Protein AF-A0A8B6HHV8-F1 (afdb_monomer_lite)

Structure (mmCIF, N/CA/C/O backbone):
data_AF-A0A8B6HHV8-F1
#
_entry.id   AF-A0A8B6HHV8-F1
#
loop_
_atom_site.group_PDB
_atom_site.id
_atom_site.type_symbol
_atom_site.label_atom_id
_atom_site.label_alt_id
_atom_site.label_comp_id
_atom_site.label_asym_id
_atom_site.label_entity_id
_atom_site.label_seq_id
_atom_site.pdbx_PDB_ins_code
_atom_site.Cartn_x
_atom_site.Cartn_y
_atom_site.Cartn_z
_atom_site.occupancy
_atom_site.B_iso_or_equiv
_atom_site.auth_seq_id
_atom_site.auth_comp_id
_atom_site.auth_asym_id
_atom_site.auth_atom_id
_atom_site.pdbx_PDB_model_num
ATOM 1 N N . MET A 1 1 ? -15.903 -14.187 7.030 1.00 33.22 1 MET A N 1
ATOM 2 C CA . MET A 1 1 ? -16.871 -13.088 7.249 1.00 33.22 1 MET A CA 1
ATOM 3 C C . MET A 1 1 ? -16.262 -11.732 6.916 1.00 33.22 1 MET A C 1
ATOM 5 O O . MET A 1 1 ? -16.652 -11.190 5.895 1.00 33.22 1 MET A O 1
ATOM 9 N N . LEU A 1 2 ? -15.226 -11.242 7.616 1.00 36.31 2 LEU A N 1
ATOM 10 C CA . LEU A 1 2 ? -14.401 -10.119 7.112 1.00 36.31 2 LEU A CA 1
ATOM 11 C C . LEU A 1 2 ? -13.816 -10.422 5.724 1.00 36.31 2 LEU A C 1
ATOM 13 O O . LEU A 1 2 ? -13.757 -9.547 4.876 1.00 36.31 2 LEU A O 1
ATOM 17 N N . THR A 1 3 ? -13.488 -11.687 5.454 1.00 37.31 3 THR A N 1
ATOM 18 C CA . THR A 1 3 ? -13.079 -12.184 4.135 1.00 37.31 3 THR A CA 1
ATOM 19 C C . THR A 1 3 ? -14.098 -11.960 3.019 1.00 37.31 3 THR A C 1
ATOM 21 O O . THR A 1 3 ? -13.658 -11.765 1.902 1.00 37.31 3 THR A O 1
ATOM 24 N N . GLU A 1 4 ? -15.413 -11.941 3.267 1.00 35.66 4 GLU A N 1
ATOM 25 C CA . GLU A 1 4 ? -16.418 -11.688 2.214 1.00 35.66 4 GLU A CA 1
ATOM 26 C C . GLU A 1 4 ? -16.548 -10.190 1.897 1.00 35.66 4 GLU A C 1
ATOM 28 O O . GLU A 1 4 ? -16.596 -9.811 0.729 1.00 35.66 4 GLU A O 1
ATOM 33 N N . LEU A 1 5 ? -16.464 -9.330 2.921 1.00 42.75 5 LEU A N 1
ATOM 34 C CA . LEU A 1 5 ? -16.299 -7.877 2.765 1.00 42.75 5 LEU A CA 1
ATOM 35 C C . LEU A 1 5 ? -14.967 -7.530 2.067 1.00 42.75 5 LEU A C 1
ATOM 37 O O . LEU A 1 5 ? -14.929 -6.691 1.172 1.00 42.75 5 LEU A O 1
ATOM 41 N N . TYR A 1 6 ? -13.884 -8.242 2.397 1.00 37.97 6 TYR A N 1
ATOM 42 C CA . TYR A 1 6 ? -12.589 -8.159 1.710 1.00 37.97 6 TYR A CA 1
ATOM 43 C C . TYR A 1 6 ? -12.619 -8.752 0.286 1.00 37.97 6 TYR A C 1
ATOM 45 O O . TYR A 1 6 ? -11.907 -8.266 -0.594 1.00 37.97 6 TYR A O 1
ATOM 53 N N . LEU A 1 7 ? -13.432 -9.780 0.020 1.00 37.25 7 LEU A N 1
ATOM 54 C CA . LEU A 1 7 ? -13.585 -10.395 -1.305 1.00 37.25 7 LEU A CA 1
ATOM 55 C C . LEU A 1 7 ? -14.342 -9.473 -2.267 1.00 37.25 7 LEU A C 1
ATOM 57 O O . LEU A 1 7 ? -13.920 -9.333 -3.413 1.00 37.25 7 LEU A O 1
ATOM 61 N N . GLY A 1 8 ? -15.353 -8.744 -1.781 1.00 39.00 8 GLY A N 1
ATOM 62 C CA . GLY A 1 8 ? -16.025 -7.690 -2.552 1.00 39.00 8 GLY A CA 1
ATOM 63 C C . GLY A 1 8 ? -15.090 -6.549 -2.982 1.00 39.00 8 GLY A C 1
ATOM 64 O O . GLY A 1 8 ? -15.314 -5.917 -4.010 1.00 39.00 8 GLY A O 1
ATOM 65 N N . ILE A 1 9 ? -13.997 -6.326 -2.244 1.00 42.44 9 ILE A N 1
ATOM 66 C CA . ILE A 1 9 ? -12.973 -5.316 -2.562 1.00 42.44 9 ILE A CA 1
ATOM 67 C C . ILE A 1 9 ? -11.851 -5.880 -3.466 1.00 42.44 9 ILE A C 1
ATOM 69 O O . ILE A 1 9 ? -11.129 -5.116 -4.106 1.00 42.44 9 ILE A O 1
ATOM 73 N N . THR A 1 10 ? -11.689 -7.206 -3.571 1.00 37.75 10 THR A N 1
ATOM 74 C CA . THR A 1 10 ? -10.588 -7.834 -4.336 1.00 37.75 10 THR A CA 1
ATOM 75 C C . THR A 1 10 ? -10.983 -8.349 -5.723 1.00 37.75 10 THR A C 1
ATOM 77 O O . THR A 1 10 ? -10.107 -8.455 -6.585 1.00 37.75 10 THR A O 1
ATOM 80 N N . SER A 1 11 ? -12.261 -8.622 -6.016 1.00 33.78 11 SER A N 1
ATOM 81 C CA . SER A 1 11 ? -12.654 -9.111 -7.347 1.00 33.78 11 SER A CA 1
ATOM 82 C C . SER A 1 11 ? -12.896 -7.971 -8.346 1.00 33.78 11 SER A C 1
ATOM 84 O O . SER A 1 11 ? -14.023 -7.634 -8.695 1.00 33.78 11 SER A O 1
ATOM 86 N N . GLY A 1 12 ? -11.816 -7.400 -8.874 1.00 37.00 12 GLY A N 1
ATOM 87 C CA . GLY A 1 12 ? -11.846 -6.498 -10.031 1.00 37.00 12 GLY A CA 1
ATOM 88 C C . GLY A 1 12 ? -12.171 -7.194 -11.362 1.00 37.00 12 GLY A C 1
ATOM 89 O O . GLY A 1 12 ? -11.447 -6.992 -12.336 1.00 37.00 12 GLY A O 1
ATOM 90 N N . LYS A 1 13 ? -13.218 -8.028 -11.443 1.00 29.27 13 LYS A N 1
ATOM 91 C CA . LYS A 1 13 ? -13.672 -8.592 -12.725 1.00 29.27 13 LYS A CA 1
ATOM 92 C C . LYS A 1 13 ? -15.187 -8.546 -12.902 1.00 29.27 13 LYS A C 1
ATOM 94 O O . LYS A 1 13 ? -15.909 -9.272 -12.236 1.00 29.27 13 LYS A O 1
ATOM 99 N N . LYS A 1 14 ? -15.541 -7.775 -13.941 1.00 29.83 14 LYS A N 1
ATOM 100 C CA . LYS A 1 14 ? -16.798 -7.683 -14.696 1.00 29.83 14 LYS A CA 1
ATOM 101 C C . LYS A 1 14 ? -18.011 -7.260 -13.884 1.00 29.83 14 LYS A C 1
ATOM 103 O O . LYS A 1 14 ? -18.505 -8.057 -13.109 1.00 29.83 14 LYS A O 1
ATOM 108 N N . GLU A 1 15 ? -18.471 -6.031 -14.142 1.00 32.53 15 GLU A N 1
ATOM 109 C CA . GLU A 1 15 ? -19.879 -5.660 -14.399 1.00 32.53 15 GLU A CA 1
ATOM 110 C C . GLU A 1 15 ? -20.960 -6.574 -13.795 1.00 32.53 15 GLU A C 1
ATOM 112 O O . GLU A 1 15 ? -21.914 -6.977 -14.451 1.00 32.53 15 GLU A O 1
ATOM 117 N N . ALA A 1 16 ? -20.814 -6.894 -12.520 1.00 26.03 16 ALA A N 1
ATOM 118 C CA . ALA A 1 16 ? -21.821 -7.521 -11.706 1.00 26.03 16 ALA A CA 1
ATOM 119 C C . ALA A 1 16 ? -22.004 -6.554 -10.556 1.00 26.03 16 ALA A C 1
ATOM 121 O O . ALA A 1 16 ? -21.132 -6.378 -9.708 1.00 26.03 16 ALA A O 1
ATOM 122 N N . THR A 1 17 ? -23.118 -5.850 -10.644 1.00 30.77 17 THR A N 1
ATOM 123 C CA . THR A 1 17 ? -23.810 -5.087 -9.621 1.00 30.77 17 THR A CA 1
ATOM 124 C C . THR A 1 17 ? -23.574 -5.689 -8.235 1.00 30.77 17 THR A C 1
ATOM 126 O O . THR A 1 17 ? -24.325 -6.530 -7.755 1.00 30.77 17 THR A O 1
ATOM 129 N N . ILE A 1 18 ? -22.505 -5.258 -7.576 1.00 36.00 18 ILE A N 1
ATOM 130 C CA . ILE A 1 18 ? -22.367 -5.369 -6.131 1.00 36.00 18 ILE A CA 1
ATOM 131 C C . ILE A 1 18 ? -22.393 -3.932 -5.633 1.00 36.00 18 ILE A C 1
ATOM 133 O O . ILE A 1 18 ? -21.418 -3.377 -5.136 1.00 36.00 18 ILE A O 1
ATOM 137 N N . THR A 1 19 ? -23.569 -3.322 -5.782 1.00 34.31 19 THR A N 1
ATOM 138 C CA . THR A 1 19 ? -24.128 -2.527 -4.696 1.00 34.31 19 THR A CA 1
ATOM 139 C C . THR A 1 19 ? -24.071 -3.430 -3.469 1.00 34.31 19 THR A C 1
ATOM 141 O O . THR A 1 19 ? -24.926 -4.291 -3.271 1.00 34.31 19 THR A O 1
ATOM 144 N N . CYS A 1 20 ? -22.975 -3.354 -2.717 1.00 46.50 20 CYS A N 1
ATOM 145 C CA . CYS A 1 20 ? -22.912 -3.950 -1.397 1.00 46.50 20 CYS A CA 1
ATOM 146 C C . CYS A 1 20 ? -24.050 -3.271 -0.633 1.00 46.50 20 CYS A C 1
ATOM 148 O O . CYS A 1 20 ? -23.931 -2.086 -0.331 1.00 46.50 20 CYS A O 1
ATOM 150 N N . ASP A 1 21 ? -25.196 -3.949 -0.477 1.00 57.44 21 ASP A N 1
ATOM 151 C CA . ASP A 1 21 ? -26.350 -3.374 0.216 1.00 57.44 21 ASP A CA 1
ATOM 152 C C . ASP A 1 21 ? -25.841 -2.855 1.548 1.00 57.44 21 ASP A C 1
ATOM 154 O O . ASP A 1 21 ? -25.357 -3.627 2.378 1.00 57.44 21 ASP A O 1
ATOM 158 N N . LEU A 1 22 ? -25.895 -1.542 1.730 1.00 61.09 22 LEU A N 1
ATOM 159 C CA . LEU A 1 22 ? -25.261 -0.906 2.868 1.00 61.09 22 LEU A CA 1
ATOM 160 C C . LEU A 1 22 ? -25.807 -1.434 4.188 1.00 61.09 22 LEU A C 1
ATOM 162 O O . LEU A 1 22 ? -25.050 -1.651 5.129 1.00 61.09 22 LEU A O 1
ATOM 166 N N . GLY A 1 23 ? -27.104 -1.748 4.192 1.00 63.38 23 GLY A N 1
ATOM 167 C CA . GLY A 1 23 ? -27.764 -2.440 5.287 1.00 63.38 23 GLY A CA 1
ATOM 168 C C . GLY A 1 23 ? -27.127 -3.796 5.590 1.00 63.38 23 GLY A C 1
ATOM 169 O O . GLY A 1 23 ? -26.909 -4.110 6.749 1.00 63.38 23 GLY A O 1
ATOM 170 N N . LYS A 1 24 ? -26.704 -4.583 4.590 1.00 68.44 24 LYS A N 1
ATOM 171 C CA . LYS A 1 24 ? -25.996 -5.854 4.836 1.00 68.44 24 LYS A CA 1
ATOM 172 C C . LYS A 1 24 ? -24.631 -5.625 5.476 1.00 68.44 24 LYS A C 1
ATOM 174 O O . LYS A 1 24 ? -24.302 -6.335 6.420 1.00 68.44 24 LYS A O 1
ATOM 179 N N . ALA A 1 25 ? -23.852 -4.657 4.991 1.00 67.81 25 ALA A N 1
ATOM 180 C CA . ALA A 1 25 ? -22.547 -4.341 5.575 1.00 67.81 25 ALA A CA 1
ATOM 181 C C . ALA A 1 25 ? -22.691 -3.828 7.018 1.00 67.81 25 ALA A C 1
ATOM 183 O O . ALA A 1 25 ? -22.005 -4.321 7.911 1.00 67.81 25 ALA A O 1
ATOM 184 N N . GLN A 1 26 ? -23.636 -2.916 7.259 1.00 72.94 26 GLN A N 1
ATOM 185 C CA . GLN A 1 26 ? -23.968 -2.411 8.591 1.00 72.94 26 GLN A CA 1
ATOM 186 C C . GLN A 1 26 ? -24.445 -3.540 9.515 1.00 72.94 26 GLN A C 1
ATOM 188 O O . GLN A 1 26 ? -23.921 -3.674 10.615 1.00 72.94 26 GLN A O 1
ATOM 193 N N . ASN A 1 27 ? -25.340 -4.421 9.062 1.00 70.69 27 ASN A N 1
ATOM 194 C CA . ASN A 1 27 ? -25.831 -5.549 9.861 1.00 70.69 27 ASN A CA 1
ATOM 195 C C . ASN A 1 27 ? -24.714 -6.544 10.200 1.00 70.69 27 ASN A C 1
ATOM 197 O O . ASN A 1 27 ? -24.648 -7.025 11.326 1.00 70.69 27 ASN A O 1
ATOM 201 N N . VAL A 1 28 ? -23.796 -6.827 9.267 1.00 72.25 28 VAL A N 1
ATOM 202 C CA . VAL A 1 28 ? -22.624 -7.676 9.543 1.00 72.25 28 VAL A CA 1
ATOM 203 C C . VAL A 1 28 ? -21.717 -7.035 10.595 1.00 72.25 28 VAL A C 1
ATOM 205 O O . VAL A 1 28 ? -21.274 -7.731 11.507 1.00 72.25 28 VAL A O 1
ATOM 208 N N . LEU A 1 29 ? -21.461 -5.726 10.499 1.00 75.25 29 LEU A N 1
ATOM 209 C CA . LEU A 1 29 ? -20.654 -4.995 11.482 1.00 75.25 29 LEU A CA 1
ATOM 210 C C . LEU A 1 29 ? -21.316 -5.007 12.862 1.00 75.25 29 LEU A C 1
ATOM 212 O O . LEU A 1 29 ? -20.657 -5.292 13.856 1.00 75.25 29 LEU A O 1
ATOM 216 N N . VAL A 1 30 ? -22.625 -4.774 12.924 1.00 75.50 30 VAL A N 1
ATOM 217 C CA . VAL A 1 30 ? -23.398 -4.813 14.170 1.00 75.50 30 VAL A CA 1
ATOM 218 C C . VAL A 1 30 ? -23.378 -6.202 14.796 1.00 75.50 30 VAL A C 1
ATOM 220 O O . VAL A 1 30 ? -23.071 -6.329 15.979 1.00 75.50 30 VAL A O 1
ATOM 223 N N . CYS A 1 31 ? -23.649 -7.251 14.015 1.00 71.88 31 CYS A N 1
ATOM 224 C CA . CYS A 1 31 ? -23.586 -8.629 14.495 1.00 71.88 31 CYS A CA 1
ATOM 225 C C . CYS A 1 31 ? -22.189 -8.981 15.017 1.00 71.88 31 CYS A C 1
ATOM 227 O O . CYS A 1 31 ? -22.082 -9.647 16.042 1.00 71.88 31 CYS A O 1
ATOM 229 N N . PHE A 1 32 ? -21.132 -8.500 14.358 1.00 74.75 32 PHE A N 1
ATOM 230 C CA . PHE A 1 32 ? -19.761 -8.700 14.817 1.00 74.75 32 PHE A CA 1
ATOM 231 C C . PHE A 1 32 ? -19.486 -7.983 16.146 1.00 74.75 32 PHE A C 1
ATOM 233 O O . PHE A 1 32 ? -18.915 -8.577 17.050 1.00 74.75 32 PHE A O 1
ATOM 240 N N . ILE A 1 33 ? -19.916 -6.727 16.296 1.00 75.94 33 ILE A N 1
ATOM 241 C CA . ILE A 1 33 ? -19.674 -5.942 17.517 1.00 75.94 33 ILE A CA 1
ATOM 242 C C . ILE A 1 33 ? -20.488 -6.477 18.704 1.00 75.94 33 ILE A C 1
ATOM 244 O O . ILE A 1 33 ? -20.016 -6.426 19.841 1.00 75.94 33 ILE A O 1
ATOM 248 N N . ASP A 1 34 ? -21.693 -6.989 18.459 1.00 76.00 34 ASP A N 1
ATOM 249 C CA . ASP A 1 34 ? -22.568 -7.574 19.481 1.00 76.00 34 ASP A CA 1
ATOM 250 C C . ASP A 1 34 ? -22.296 -9.073 19.744 1.00 76.00 34 ASP A C 1
ATOM 252 O O . ASP A 1 34 ? -23.024 -9.676 20.533 1.00 76.00 34 ASP A O 1
ATOM 256 N N . ASP A 1 35 ? -21.295 -9.685 19.095 1.00 71.62 35 ASP A N 1
ATOM 257 C CA . ASP A 1 35 ? -21.000 -11.131 19.150 1.00 71.62 35 ASP A CA 1
ATOM 258 C C . ASP A 1 35 ? -22.211 -12.025 18.794 1.00 71.62 35 ASP A C 1
ATOM 260 O O . ASP A 1 35 ? -22.384 -13.144 19.289 1.00 71.62 35 ASP A O 1
ATOM 264 N N . LYS A 1 36 ? -23.085 -11.533 17.910 1.00 73.00 36 LYS A N 1
ATOM 265 C CA . LYS A 1 36 ? -24.295 -12.227 17.452 1.00 73.00 36 LYS A CA 1
ATOM 266 C C . LYS A 1 36 ? -24.039 -12.970 16.146 1.00 73.00 36 LYS A C 1
ATOM 268 O O . LYS A 1 36 ? -23.275 -12.534 15.286 1.00 73.00 36 LYS A O 1
ATOM 273 N N . LYS A 1 37 ? -24.739 -14.093 15.953 1.00 68.62 37 LYS A N 1
ATOM 274 C CA . LYS A 1 37 ? -24.784 -14.754 14.641 1.00 68.62 37 LYS A CA 1
ATOM 275 C C . LYS A 1 37 ? -25.450 -13.819 13.635 1.00 68.62 37 LYS A C 1
ATOM 277 O O . LYS A 1 37 ? -26.423 -13.147 13.964 1.00 68.62 37 LYS A O 1
ATOM 282 N N . TYR A 1 38 ? -24.911 -13.781 12.420 1.00 65.06 38 TYR A N 1
ATOM 283 C CA . TYR A 1 38 ? -25.505 -13.002 11.344 1.00 65.06 38 TYR A CA 1
ATOM 284 C C . TYR A 1 38 ? -26.889 -13.557 11.006 1.00 65.06 38 TYR A C 1
ATOM 286 O O . TYR A 1 38 ? -27.014 -14.696 10.552 1.00 65.06 38 TYR A O 1
ATOM 294 N N . GLU A 1 39 ? -27.910 -12.732 11.200 1.00 63.28 39 GLU A N 1
ATOM 295 C CA . GLU A 1 39 ? -29.263 -12.979 10.724 1.00 63.28 39 GLU A CA 1
ATOM 296 C C . GLU A 1 39 ? -29.587 -11.945 9.648 1.00 63.28 39 GLU A C 1
ATOM 298 O O . GLU A 1 39 ? -29.266 -10.761 9.762 1.00 63.28 39 GLU A O 1
ATOM 303 N N . LYS A 1 40 ? -30.185 -12.405 8.549 1.00 58.09 40 LYS A N 1
ATOM 304 C CA . LYS A 1 40 ? -30.514 -11.572 7.390 1.00 58.09 40 LYS A CA 1
ATOM 305 C C . LYS A 1 40 ? -31.818 -10.812 7.661 1.00 58.09 40 LYS A C 1
ATOM 307 O O . LYS A 1 40 ? -32.820 -11.048 6.997 1.00 58.09 40 LYS A O 1
ATOM 312 N N . SER A 1 41 ? -31.808 -9.957 8.676 1.00 57.97 41 SER A N 1
ATOM 313 C CA . SER A 1 41 ? -32.903 -9.055 9.041 1.00 57.97 41 SER A CA 1
ATOM 314 C C . SER A 1 41 ? -32.449 -7.612 8.873 1.00 57.97 41 SER A C 1
ATOM 316 O O . SER A 1 41 ? -31.307 -7.306 9.214 1.00 57.97 41 SER A O 1
ATOM 318 N N . ASP A 1 42 ? -33.325 -6.725 8.402 1.00 56.78 42 ASP A N 1
ATOM 319 C CA . ASP A 1 42 ? -33.095 -5.284 8.518 1.00 56.78 42 ASP A CA 1
ATOM 320 C C . ASP A 1 42 ? -33.103 -4.924 10.006 1.00 56.78 42 ASP A C 1
ATOM 322 O O . ASP A 1 42 ? -34.124 -5.036 10.684 1.00 56.78 42 ASP A O 1
ATOM 326 N N . VAL A 1 43 ? -31.929 -4.600 10.548 1.00 61.22 43 VAL A N 1
ATOM 327 C CA . VAL A 1 43 ? -31.797 -4.182 11.942 1.00 61.22 43 VAL A CA 1
ATOM 328 C C . VAL A 1 43 ? -32.217 -2.718 12.011 1.00 61.22 43 VAL A C 1
ATOM 330 O O . VAL A 1 43 ? -31.621 -1.877 11.340 1.00 61.22 43 VAL A O 1
ATOM 333 N N . ASP A 1 44 ? -33.209 -2.398 12.843 1.00 64.44 44 ASP A N 1
ATOM 334 C CA . ASP A 1 44 ? -33.527 -1.008 13.180 1.00 64.44 44 ASP A CA 1
ATOM 335 C C . ASP A 1 44 ? -32.350 -0.401 13.956 1.00 64.44 44 ASP A C 1
ATOM 337 O O . ASP A 1 44 ? -32.161 -0.606 15.161 1.00 64.44 44 ASP A O 1
ATOM 341 N N . ILE A 1 45 ? -31.501 0.328 13.235 1.00 73.88 45 ILE A N 1
ATOM 342 C CA . ILE A 1 45 ? -30.303 0.949 13.786 1.00 73.88 45 ILE A CA 1
ATOM 343 C C . ILE A 1 45 ? -30.695 2.259 14.481 1.00 73.88 45 ILE A C 1
ATOM 345 O O . ILE A 1 45 ? -30.891 3.300 13.857 1.00 73.88 45 ILE A O 1
ATOM 349 N N . SER A 1 46 ? -30.768 2.221 15.812 1.00 80.12 46 SER A N 1
ATOM 350 C CA . SER A 1 46 ? -30.892 3.428 16.637 1.00 80.12 46 SER A CA 1
ATOM 351 C C . SER A 1 46 ? -29.561 4.183 16.723 1.00 80.12 46 SER A C 1
ATOM 353 O O . SER A 1 46 ? -28.508 3.577 16.934 1.00 80.12 46 SER A O 1
ATOM 355 N N . ALA A 1 47 ? -29.609 5.519 16.684 1.00 78.69 47 ALA A N 1
ATOM 356 C CA . ALA A 1 47 ? -28.441 6.384 1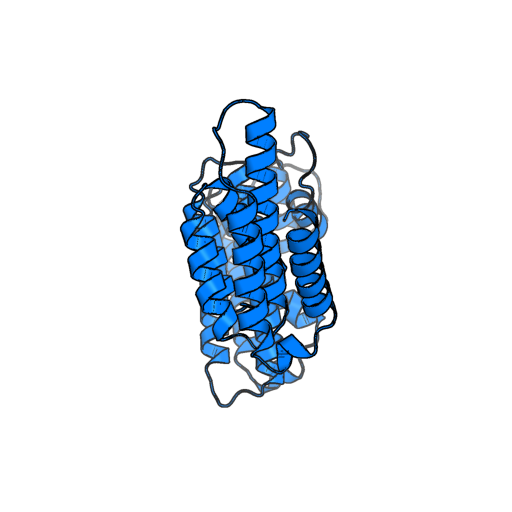6.889 1.00 78.69 47 ALA A CA 1
ATOM 357 C C . ALA A 1 47 ? -27.711 6.108 18.221 1.00 78.69 47 ALA A C 1
ATOM 359 O O . ALA A 1 47 ? -26.489 6.215 18.303 1.00 78.69 47 ALA A O 1
ATOM 360 N N . ILE A 1 48 ? -28.444 5.692 19.259 1.00 79.88 48 ILE A N 1
ATOM 361 C CA . ILE A 1 48 ? -27.869 5.343 20.568 1.00 79.88 48 ILE A CA 1
ATOM 362 C C . ILE A 1 48 ? -27.015 4.072 20.463 1.00 79.88 48 ILE A C 1
ATOM 364 O O . ILE A 1 48 ? -25.950 3.986 21.078 1.00 79.88 48 ILE A O 1
ATOM 368 N N . SER A 1 49 ? -27.461 3.094 19.674 1.00 80.94 49 SER A N 1
ATOM 369 C CA . SER A 1 49 ? -26.716 1.857 19.432 1.00 80.94 49 SER A CA 1
ATOM 370 C C . SER A 1 49 ? -25.446 2.131 18.630 1.00 80.94 49 SER A C 1
ATOM 372 O O . SER A 1 49 ? -24.384 1.650 19.013 1.00 80.94 49 SER A O 1
ATOM 374 N N . VAL A 1 50 ? -25.520 2.995 17.609 1.00 82.50 50 VAL A N 1
ATOM 375 C CA . VAL A 1 50 ? -24.351 3.435 16.824 1.00 82.50 50 VAL A CA 1
ATOM 376 C C . VAL A 1 50 ? -23.286 4.062 17.723 1.00 82.50 50 VAL A C 1
ATOM 378 O O . VAL A 1 50 ? -22.127 3.657 17.672 1.00 82.50 50 VAL A O 1
ATOM 381 N N . LEU A 1 51 ? -23.669 4.988 18.609 1.00 83.56 51 LEU A N 1
ATOM 382 C CA . LEU A 1 51 ? -22.728 5.611 19.548 1.00 83.56 51 LEU A CA 1
ATOM 383 C C . LEU A 1 51 ? -22.111 4.600 20.522 1.00 83.56 51 LEU A C 1
ATOM 385 O O . LEU A 1 51 ? -20.934 4.705 20.863 1.00 83.56 51 LEU A O 1
ATOM 389 N N . ARG A 1 52 ? -22.890 3.612 20.974 1.00 87.75 52 ARG A N 1
ATOM 390 C CA . ARG A 1 52 ? -22.392 2.547 21.852 1.00 87.75 52 ARG A CA 1
ATOM 391 C C . ARG A 1 52 ? -21.363 1.669 21.140 1.00 87.75 52 ARG A C 1
ATOM 393 O O . ARG A 1 52 ? -20.314 1.390 21.714 1.00 87.75 52 ARG A O 1
ATOM 400 N N . TRP A 1 53 ? -21.659 1.244 19.913 1.00 84.38 53 TRP A N 1
ATOM 401 C CA . TRP A 1 53 ? -20.762 0.419 19.104 1.00 84.38 53 TRP A CA 1
ATOM 402 C C . TRP A 1 53 ? -19.475 1.155 18.756 1.00 84.38 53 TRP A C 1
ATOM 404 O O . TRP A 1 53 ? -18.399 0.588 18.927 1.00 84.38 53 TRP A O 1
ATOM 414 N N . ARG A 1 54 ? -19.581 2.435 18.379 1.00 86.38 54 ARG A N 1
ATOM 415 C CA . ARG A 1 54 ? -18.427 3.307 18.153 1.00 86.38 54 ARG A CA 1
ATOM 416 C C . ARG A 1 54 ? -17.518 3.363 19.377 1.00 86.38 54 ARG A C 1
ATOM 418 O O . ARG A 1 54 ? -16.351 3.016 19.268 1.00 86.38 54 ARG A O 1
ATOM 425 N N . LYS A 1 55 ? -18.066 3.682 20.556 1.00 87.38 55 LYS A N 1
ATOM 426 C CA . LYS A 1 55 ? -17.289 3.728 21.808 1.00 87.38 55 LYS A CA 1
ATOM 427 C C . LYS A 1 55 ? -16.634 2.391 22.153 1.00 87.38 55 LYS A C 1
ATOM 429 O O . LYS A 1 55 ? -15.514 2.371 22.649 1.00 87.38 55 LYS A O 1
ATOM 434 N N . LYS A 1 56 ? -17.321 1.269 21.899 1.00 86.38 56 LYS A N 1
ATOM 435 C CA . LYS A 1 56 ? -16.747 -0.070 22.100 1.00 86.38 56 LYS A CA 1
ATOM 436 C C . LYS A 1 56 ? -15.540 -0.278 21.179 1.00 86.38 56 LYS A C 1
ATOM 438 O O . LYS A 1 56 ? -14.503 -0.723 21.656 1.00 86.38 56 LYS A O 1
ATOM 443 N N . LEU A 1 57 ? -15.647 0.077 19.898 1.00 85.25 57 LEU A N 1
ATOM 444 C CA . LEU A 1 57 ? -14.541 -0.032 18.943 1.00 85.25 57 LEU A CA 1
ATOM 445 C C . LEU A 1 57 ? -13.379 0.916 19.268 1.00 85.25 57 LEU A C 1
ATOM 447 O O . LEU A 1 57 ? -12.239 0.468 19.257 1.00 85.25 57 LEU A O 1
ATOM 451 N N . GLU A 1 58 ? -13.659 2.173 19.621 1.00 87.88 58 GLU A N 1
ATOM 452 C CA . GLU A 1 58 ? -12.645 3.139 20.073 1.00 87.88 58 GLU A CA 1
ATOM 453 C C . GLU A 1 58 ? -11.875 2.581 21.279 1.00 87.88 58 GLU A C 1
ATOM 455 O O . GLU A 1 58 ? -10.657 2.472 21.223 1.00 87.88 58 GLU A O 1
ATOM 460 N N . SER A 1 59 ? -12.571 2.057 22.296 1.00 87.38 59 SER A N 1
ATOM 461 C CA . SER A 1 59 ? -11.904 1.454 23.462 1.00 87.38 59 SER A CA 1
ATOM 462 C C . SER A 1 59 ? -11.039 0.227 23.127 1.00 87.38 59 SER A C 1
ATOM 464 O O . SER A 1 59 ? -10.027 -0.022 23.783 1.00 87.38 59 SER A O 1
ATOM 466 N N . LEU A 1 60 ? -11.409 -0.547 22.097 1.00 85.88 60 LEU A N 1
ATOM 467 C CA . LEU A 1 60 ? -10.607 -1.677 21.616 1.00 85.88 60 LEU A CA 1
ATOM 468 C C . LEU A 1 60 ? -9.367 -1.200 20.851 1.00 85.88 60 LEU A C 1
ATOM 470 O O . LEU A 1 60 ? -8.304 -1.810 20.981 1.00 85.88 60 LEU A O 1
ATOM 474 N N . CYS A 1 61 ? -9.489 -0.123 20.074 1.00 85.38 61 CYS A N 1
ATOM 475 C CA . CYS A 1 61 ? -8.366 0.538 19.414 1.00 85.38 61 CYS A CA 1
ATOM 476 C C . CYS A 1 61 ? -7.393 1.137 20.436 1.00 85.38 61 CYS A C 1
ATOM 478 O O . CYS A 1 61 ? -6.194 0.889 20.321 1.00 85.38 61 CYS A O 1
ATOM 480 N N . ASP A 1 62 ? -7.897 1.821 21.465 1.00 85.94 62 ASP A N 1
ATOM 481 C CA . ASP A 1 62 ? -7.087 2.387 22.548 1.00 85.94 62 ASP A CA 1
ATOM 482 C C . ASP A 1 62 ? -6.323 1.285 23.288 1.00 85.94 62 ASP A C 1
ATOM 484 O O . ASP A 1 62 ? -5.102 1.341 23.418 1.00 85.94 62 ASP A O 1
ATOM 488 N N . SER A 1 63 ? -7.013 0.204 23.668 1.00 85.12 63 SER A N 1
ATOM 489 C CA . SER A 1 63 ? -6.378 -0.960 24.296 1.00 85.12 63 SER A CA 1
ATOM 490 C C . SER A 1 63 ? -5.331 -1.618 23.385 1.00 85.12 63 SER A C 1
ATOM 492 O O . SER A 1 63 ? -4.267 -2.041 23.847 1.00 85.12 63 SER A O 1
ATOM 494 N N . SER A 1 64 ? -5.597 -1.672 22.076 1.00 82.56 64 SER A N 1
ATOM 495 C CA . SER A 1 64 ? -4.640 -2.173 21.085 1.00 82.56 64 SER A CA 1
ATOM 496 C C . SER A 1 64 ? -3.409 -1.266 20.991 1.00 82.56 64 SER A C 1
ATOM 498 O O . SER A 1 64 ? -2.291 -1.778 20.947 1.00 82.56 64 SER A O 1
ATOM 500 N N . MET A 1 65 ? -3.574 0.058 21.030 1.00 80.31 65 MET A N 1
ATOM 501 C CA . MET A 1 65 ? -2.459 1.015 21.049 1.00 80.31 65 MET A CA 1
ATOM 502 C C . MET A 1 65 ? -1.646 0.931 22.333 1.00 80.31 65 MET A C 1
ATOM 504 O O . MET A 1 65 ? -0.422 0.851 22.272 1.00 80.31 65 MET A O 1
ATOM 508 N N . GLU A 1 66 ? -2.297 0.830 23.489 1.00 80.44 66 GLU A N 1
ATOM 509 C CA . GLU A 1 66 ? -1.619 0.593 24.766 1.00 80.44 66 GLU A CA 1
ATOM 510 C C . GLU A 1 66 ? -0.818 -0.715 24.763 1.00 80.44 66 GLU A C 1
ATOM 512 O O . GLU A 1 66 ? 0.274 -0.796 25.327 1.00 80.44 66 GLU A O 1
ATOM 517 N N . SER A 1 67 ? -1.328 -1.760 24.107 1.00 74.62 67 SER A N 1
ATOM 518 C CA . SER A 1 67 ? -0.587 -3.017 23.972 1.00 74.62 67 SER A CA 1
ATOM 519 C C . SER A 1 67 ? 0.679 -2.869 23.118 1.00 74.62 67 SER A C 1
ATOM 521 O O . SER A 1 67 ? 1.664 -3.562 23.375 1.00 74.62 67 SER A O 1
ATOM 523 N N . MET A 1 68 ? 0.673 -1.940 22.154 1.00 70.06 68 MET A N 1
ATOM 524 C CA . MET A 1 68 ? 1.795 -1.664 21.256 1.00 70.06 68 MET A CA 1
ATOM 525 C C . MET A 1 68 ? 2.836 -0.713 21.848 1.00 70.06 68 MET A C 1
ATOM 527 O O . MET A 1 68 ? 4.009 -0.837 21.517 1.00 70.06 68 MET A O 1
ATOM 531 N N . THR A 1 69 ? 2.456 0.198 22.745 1.00 70.94 69 THR A N 1
ATOM 532 C CA . THR A 1 69 ? 3.414 1.113 23.395 1.00 70.94 69 THR A CA 1
ATOM 533 C C . THR A 1 69 ? 4.293 0.412 24.434 1.00 70.94 69 THR A C 1
ATOM 535 O O . THR A 1 69 ? 5.402 0.861 24.726 1.00 70.94 69 THR A O 1
ATOM 538 N N . ILE A 1 70 ? 3.843 -0.722 24.978 1.00 73.56 70 ILE A N 1
ATOM 539 C CA . ILE A 1 70 ? 4.595 -1.495 25.970 1.00 73.56 70 ILE A CA 1
ATOM 540 C C . ILE A 1 70 ? 5.546 -2.467 25.254 1.00 73.56 70 ILE A C 1
ATOM 542 O O . ILE A 1 70 ? 5.160 -3.578 24.895 1.00 73.56 70 ILE A O 1
ATOM 546 N N . ILE A 1 71 ? 6.817 -2.072 25.110 1.00 63.62 71 ILE A N 1
ATOM 547 C CA . ILE A 1 71 ? 7.888 -2.822 24.411 1.00 63.62 71 ILE A CA 1
ATOM 548 C C . ILE A 1 71 ? 7.928 -4.311 24.804 1.00 63.62 71 ILE A C 1
ATOM 550 O O . ILE A 1 71 ? 7.954 -5.179 23.932 1.00 63.62 71 ILE A O 1
ATOM 554 N N . ASN A 1 72 ? 7.844 -4.615 26.106 1.00 62.31 72 ASN A N 1
ATOM 555 C CA . ASN A 1 72 ? 7.877 -5.992 26.615 1.00 62.31 72 ASN A CA 1
ATOM 556 C C . ASN A 1 72 ? 6.701 -6.845 26.116 1.00 62.31 72 ASN A C 1
ATOM 558 O O . ASN A 1 72 ? 6.869 -8.035 25.887 1.00 62.31 72 ASN A O 1
ATOM 562 N N . LYS A 1 73 ? 5.515 -6.254 25.914 1.00 64.62 73 LYS A N 1
ATOM 563 C CA . LYS A 1 73 ? 4.364 -6.985 25.363 1.00 64.62 73 LYS A CA 1
ATOM 564 C C . LYS A 1 73 ? 4.554 -7.259 23.875 1.00 64.62 73 LYS A C 1
ATOM 566 O O . LYS A 1 73 ? 4.232 -8.344 23.412 1.00 64.62 73 LYS A O 1
ATOM 571 N N . VAL A 1 74 ? 5.114 -6.305 23.130 1.00 66.56 74 VAL A N 1
ATOM 572 C CA . VAL A 1 74 ? 5.288 -6.402 21.671 1.00 66.56 74 VAL A CA 1
ATOM 573 C C . VAL A 1 74 ? 6.260 -7.504 21.250 1.00 66.56 74 VAL A C 1
ATOM 575 O O . VAL A 1 74 ? 6.077 -8.153 20.209 1.00 66.56 74 VAL A O 1
ATOM 578 N N . GLN A 1 75 ? 7.294 -7.738 22.056 1.00 70.25 75 GLN A N 1
ATOM 579 C CA . GLN A 1 75 ? 8.248 -8.813 21.811 1.00 70.25 75 GLN A CA 1
ATOM 580 C C . GLN A 1 75 ? 7.548 -10.181 21.781 1.00 70.25 75 GLN A C 1
ATOM 582 O O . GLN A 1 75 ? 7.776 -10.959 20.847 1.00 70.25 75 GLN A O 1
ATOM 587 N N . ASP A 1 76 ? 6.598 -10.390 22.693 1.00 73.19 76 ASP A N 1
ATOM 588 C CA . ASP A 1 76 ? 5.841 -11.633 22.850 1.00 73.19 76 ASP A CA 1
ATOM 589 C C . ASP A 1 76 ? 4.618 -11.745 21.925 1.00 73.19 76 ASP A C 1
ATOM 591 O O . ASP A 1 76 ? 4.087 -12.843 21.755 1.00 73.19 76 ASP A O 1
ATOM 595 N N . LEU A 1 77 ? 4.194 -10.652 21.268 1.00 75.94 77 LEU A N 1
ATOM 596 C CA . LEU A 1 77 ? 3.039 -10.690 20.365 1.00 75.94 77 LEU A CA 1
ATOM 597 C C . LEU A 1 77 ? 3.252 -11.693 19.225 1.00 75.94 77 LEU A C 1
ATOM 599 O O . LEU A 1 77 ? 4.190 -11.593 18.415 1.00 75.94 77 LEU A O 1
ATOM 603 N N . SER A 1 78 ? 2.310 -12.625 19.141 1.00 78.44 78 SER A N 1
ATOM 604 C CA . SER A 1 78 ? 2.144 -13.580 18.057 1.00 78.44 78 SER A CA 1
ATOM 605 C C . SER A 1 78 ? 1.671 -12.888 16.773 1.00 78.44 78 SER A C 1
ATOM 607 O O . SER A 1 78 ? 1.077 -11.807 16.779 1.00 78.44 78 SER A O 1
ATOM 609 N N . LYS A 1 79 ? 1.867 -13.551 15.625 1.00 80.69 79 LYS A N 1
ATOM 610 C CA . LYS A 1 79 ? 1.355 -13.060 14.331 1.00 80.69 79 LYS A CA 1
ATOM 611 C C . LYS A 1 79 ? -0.167 -12.854 14.338 1.00 80.69 79 LYS A C 1
ATOM 613 O O . LYS A 1 79 ? -0.663 -11.971 13.645 1.00 80.69 79 LYS A O 1
ATOM 618 N N . SER A 1 80 ? -0.905 -13.663 15.100 1.00 78.19 80 SER A N 1
ATOM 619 C CA . SER A 1 80 ? -2.358 -13.539 15.260 1.00 78.19 80 SER A CA 1
ATOM 620 C C . SER A 1 80 ? -2.766 -12.273 16.005 1.00 78.19 80 SER A C 1
ATOM 622 O O . SER A 1 80 ? -3.746 -11.648 15.614 1.00 78.19 80 SER A O 1
ATOM 624 N N . GLU A 1 81 ? -2.017 -11.866 17.028 1.00 80.12 81 GLU A N 1
ATOM 625 C CA . GLU A 1 81 ? -2.339 -10.666 17.810 1.00 80.12 81 GLU A CA 1
ATOM 626 C C . GLU A 1 81 ? -2.007 -9.387 17.037 1.00 80.12 81 GLU A C 1
ATOM 628 O O . GLU A 1 81 ? -2.816 -8.467 17.002 1.00 80.12 81 GLU A O 1
ATOM 633 N N . LEU A 1 82 ? -0.883 -9.359 16.310 1.00 81.69 82 LEU A N 1
ATOM 634 C CA . LEU A 1 82 ? -0.571 -8.251 15.393 1.00 81.69 82 LEU A CA 1
ATOM 635 C C . LEU A 1 82 ? -1.649 -8.083 14.315 1.00 81.69 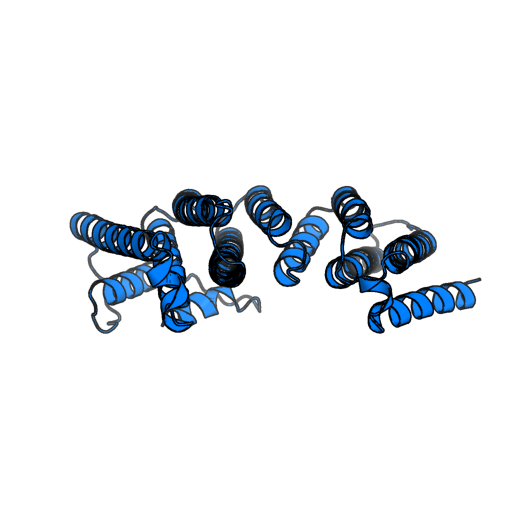82 LEU A C 1
ATOM 637 O O . LEU A 1 82 ? -2.023 -6.967 13.951 1.00 81.69 82 LEU A O 1
ATOM 641 N N . LYS A 1 83 ? -2.179 -9.205 13.818 1.00 84.38 83 LYS A N 1
ATOM 642 C CA . LYS A 1 83 ? -3.283 -9.189 12.864 1.00 84.38 83 LYS A CA 1
ATOM 643 C C . LYS A 1 83 ? -4.578 -8.688 13.502 1.00 84.38 83 LYS A C 1
ATOM 645 O O . LYS A 1 83 ? -5.263 -7.882 12.887 1.00 84.38 83 LYS A O 1
ATOM 650 N N . TYR A 1 84 ? -4.885 -9.122 14.723 1.00 83.81 84 TYR A N 1
ATOM 651 C CA . TYR A 1 84 ? -6.048 -8.650 15.476 1.00 83.81 84 TYR A CA 1
ATOM 652 C C . TYR A 1 84 ? -6.024 -7.129 15.666 1.00 83.81 84 TYR A C 1
ATOM 654 O O . TYR A 1 84 ? -7.028 -6.459 15.429 1.00 83.81 84 TYR A O 1
ATOM 662 N N . ILE A 1 85 ? -4.861 -6.578 16.012 1.00 83.81 85 ILE A N 1
ATOM 663 C CA . ILE A 1 85 ? -4.651 -5.136 16.129 1.00 83.81 85 ILE A CA 1
ATOM 664 C C . ILE A 1 85 ? -4.992 -4.437 14.808 1.00 83.81 85 ILE A C 1
ATOM 666 O O . ILE A 1 85 ? -5.843 -3.550 14.783 1.00 83.81 85 ILE A O 1
ATOM 670 N N . SER A 1 86 ? -4.373 -4.865 13.700 1.00 87.38 86 SER A N 1
ATOM 671 C CA . SER A 1 86 ? -4.644 -4.289 12.376 1.00 87.38 86 SER A CA 1
ATOM 672 C C . SER A 1 86 ? -6.133 -4.372 12.030 1.00 87.38 86 SER A C 1
ATOM 674 O O . SER A 1 86 ? -6.745 -3.379 11.631 1.00 87.38 86 SER A O 1
ATOM 676 N N . ASP A 1 87 ? -6.738 -5.546 12.230 1.00 86.12 87 ASP A N 1
ATOM 677 C CA . ASP A 1 87 ? -8.143 -5.814 11.924 1.00 86.12 87 ASP A CA 1
ATOM 678 C C . ASP A 1 87 ? -9.100 -4.956 12.770 1.00 86.12 87 ASP A C 1
ATOM 680 O O . ASP A 1 87 ? -10.142 -4.551 12.258 1.00 86.12 87 ASP A O 1
ATOM 684 N N . THR A 1 88 ? -8.727 -4.589 14.000 1.00 86.00 88 THR A N 1
ATOM 685 C CA . THR A 1 88 ? -9.509 -3.677 14.855 1.00 86.00 88 THR A CA 1
ATOM 686 C C . THR A 1 88 ? -9.565 -2.266 14.259 1.00 86.00 88 THR A C 1
ATOM 688 O O . THR A 1 88 ? -10.653 -1.711 14.101 1.00 86.00 88 THR A O 1
ATOM 691 N N . PHE A 1 89 ? -8.428 -1.714 13.818 1.00 87.62 89 PHE A N 1
ATOM 692 C CA . PHE A 1 89 ? -8.393 -0.404 13.144 1.00 87.62 89 PHE A CA 1
ATOM 693 C C . PHE A 1 89 ? -9.152 -0.408 11.821 1.00 87.62 89 PHE A C 1
ATOM 695 O O . PHE A 1 89 ? -9.907 0.519 11.520 1.00 87.62 89 PHE A O 1
ATOM 702 N N . LYS A 1 90 ? -9.003 -1.477 11.035 1.00 88.00 90 LYS A N 1
ATOM 703 C CA . LYS A 1 90 ? -9.750 -1.661 9.784 1.00 88.00 90 LYS A CA 1
ATOM 704 C C . LYS A 1 90 ? -11.253 -1.715 10.038 1.00 88.00 90 LYS A C 1
ATOM 706 O O . LYS A 1 90 ? -12.019 -1.124 9.282 1.00 88.00 90 LYS A O 1
ATOM 711 N N . LEU A 1 91 ? -11.675 -2.398 11.101 1.00 85.88 91 LEU A N 1
ATOM 712 C CA . LEU A 1 91 ? -13.077 -2.508 11.486 1.00 85.88 91 LEU A CA 1
ATOM 713 C C . LEU A 1 91 ? -13.658 -1.154 11.898 1.00 85.88 91 LEU A C 1
ATOM 715 O O . LEU A 1 91 ? -14.723 -0.794 11.402 1.00 85.88 91 LEU A O 1
ATOM 719 N N . LEU A 1 92 ? -12.951 -0.388 12.735 1.00 87.06 92 LEU A N 1
ATOM 720 C CA . LEU A 1 92 ? -13.361 0.972 13.097 1.00 87.06 92 LEU A CA 1
ATOM 721 C C . LEU A 1 92 ? -13.439 1.878 11.860 1.00 87.06 92 LEU A C 1
ATOM 723 O O . LEU A 1 92 ? -14.409 2.605 11.682 1.00 87.06 92 LEU A O 1
ATOM 727 N N . SER A 1 93 ? -12.486 1.758 10.941 1.00 86.88 93 SER A N 1
ATOM 728 C CA . SER A 1 93 ? -12.489 2.527 9.691 1.00 86.88 93 SER A CA 1
ATOM 729 C C . SER A 1 93 ? -13.671 2.167 8.782 1.00 86.88 93 SER A C 1
ATOM 731 O O . SER A 1 93 ? -14.297 3.048 8.196 1.00 86.88 93 SER A O 1
ATOM 733 N N . LEU A 1 94 ? -14.026 0.880 8.674 1.00 85.19 94 LEU A N 1
ATOM 734 C CA . LEU A 1 94 ? -15.231 0.436 7.957 1.00 85.19 94 LEU A CA 1
ATOM 735 C C . LEU A 1 94 ? -16.513 0.902 8.644 1.00 85.19 94 LEU A C 1
ATOM 737 O O . LEU A 1 94 ? -17.495 1.216 7.968 1.00 85.19 94 LEU A O 1
ATOM 741 N N . PHE A 1 95 ? -16.517 0.936 9.973 1.00 85.19 95 PHE A N 1
ATOM 742 C CA . PHE A 1 95 ? -17.628 1.456 10.753 1.00 85.19 95 PHE A CA 1
ATOM 743 C C . PHE A 1 95 ? -17.837 2.947 10.461 1.00 85.19 95 PHE A C 1
ATOM 745 O O . PHE A 1 95 ? -18.926 3.328 10.037 1.00 85.19 95 PHE A O 1
ATOM 752 N N . GLU A 1 96 ? -16.791 3.769 10.564 1.00 86.31 96 GLU A N 1
ATOM 753 C CA . GLU A 1 96 ? -16.868 5.198 10.232 1.00 86.31 96 GLU A CA 1
ATOM 754 C C . GLU A 1 96 ? -17.265 5.419 8.766 1.00 86.31 96 GLU A C 1
ATOM 756 O O . GLU A 1 96 ? -18.122 6.249 8.481 1.00 86.31 96 GLU A O 1
ATOM 761 N N . TYR A 1 97 ? -16.748 4.614 7.833 1.00 85.56 97 TYR A N 1
ATOM 762 C CA . TYR A 1 97 ? -17.159 4.683 6.429 1.00 85.56 97 TYR A CA 1
ATOM 763 C C . TYR A 1 97 ? -18.654 4.374 6.230 1.00 85.56 97 TYR A C 1
ATOM 765 O O . TYR A 1 97 ? -19.357 5.083 5.511 1.00 85.56 97 TYR A O 1
ATOM 773 N N . SER A 1 98 ? -19.158 3.306 6.853 1.00 81.62 98 SER A N 1
ATOM 774 C CA . SER A 1 98 ? -20.524 2.809 6.629 1.00 81.62 98 SER A CA 1
ATOM 775 C C . SER A 1 98 ? -21.602 3.599 7.372 1.00 81.62 98 SER A C 1
ATOM 777 O O . SER A 1 98 ? -22.706 3.748 6.848 1.00 81.62 98 SER A O 1
ATOM 779 N N . PHE A 1 99 ? -21.308 4.116 8.568 1.00 80.25 99 PHE A N 1
ATOM 780 C CA . PHE A 1 99 ? -22.244 4.914 9.367 1.00 80.25 99 PHE A CA 1
ATOM 781 C C . PHE A 1 99 ? -22.060 6.427 9.169 1.00 80.25 99 PHE A C 1
ATOM 783 O O . PHE A 1 99 ? -23.022 7.182 9.303 1.00 80.25 99 PHE A O 1
ATOM 790 N N . GLY A 1 100 ? -20.871 6.879 8.765 1.00 75.38 100 GLY A N 1
ATOM 791 C CA . GLY A 1 100 ? -20.540 8.273 8.449 1.00 75.38 100 GLY A CA 1
ATOM 792 C C . GLY A 1 100 ? -20.898 8.694 7.021 1.00 75.38 100 GLY A C 1
ATOM 793 O O . GLY A 1 100 ? -20.165 9.445 6.391 1.00 75.38 100 GLY A O 1
ATOM 794 N N . LYS A 1 101 ? -22.012 8.188 6.477 1.00 75.69 101 LYS A N 1
ATOM 795 C CA . LYS A 1 101 ? -22.529 8.545 5.139 1.00 75.69 101 LYS A CA 1
ATOM 796 C C . LYS A 1 101 ? -21.563 8.301 3.962 1.00 75.69 101 LYS A C 1
ATOM 798 O O . LYS A 1 101 ? -21.723 8.940 2.925 1.00 75.69 101 LYS A O 1
ATOM 803 N N . HIS A 1 102 ? -20.660 7.320 4.047 1.00 69.75 102 HIS A N 1
ATOM 804 C CA . HIS A 1 102 ? -19.680 6.980 2.994 1.00 69.75 102 HIS A CA 1
ATOM 805 C C . HIS A 1 102 ? -18.597 8.023 2.764 1.00 69.75 102 HIS A C 1
ATOM 807 O O . HIS A 1 102 ? -17.966 8.037 1.705 1.00 69.75 102 HIS A O 1
ATOM 813 N N . GLU A 1 103 ? -18.354 8.889 3.737 1.00 82.06 103 GLU A N 1
ATOM 814 C CA . GLU A 1 103 ? -17.258 9.837 3.648 1.00 82.06 103 GLU A CA 1
ATOM 815 C C . GLU A 1 103 ? -15.938 9.091 3.869 1.00 82.06 103 GLU A C 1
ATOM 817 O O . GLU A 1 103 ? -15.646 8.585 4.954 1.00 82.06 103 GLU A O 1
ATOM 822 N N . LEU A 1 104 ? -15.129 8.996 2.807 1.00 86.12 104 LEU A N 1
ATOM 823 C CA . LEU A 1 104 ? -13.803 8.375 2.871 1.00 86.12 104 LEU A CA 1
ATOM 824 C C . LEU A 1 104 ? -12.894 9.086 3.888 1.00 86.12 104 LEU A C 1
ATOM 826 O O . LEU A 1 104 ? -12.003 8.454 4.450 1.00 86.12 104 LEU A O 1
ATOM 830 N N . GLU A 1 105 ? -13.122 10.378 4.130 1.00 87.38 105 GLU A N 1
ATOM 831 C CA . GLU A 1 105 ? -12.345 11.207 5.055 1.00 87.38 105 GLU A CA 1
ATOM 832 C C . GLU A 1 105 ? -12.396 10.663 6.486 1.00 87.38 105 GLU A C 1
ATOM 834 O O . GLU A 1 105 ? -11.345 10.464 7.088 1.00 87.38 105 GLU A O 1
ATOM 839 N N . LEU A 1 106 ? -13.581 10.306 6.995 1.00 85.75 106 LEU A N 1
ATOM 840 C CA . LEU A 1 106 ? -13.739 9.781 8.359 1.00 85.75 106 LEU A CA 1
ATOM 841 C C . LEU A 1 106 ? -12.973 8.469 8.567 1.00 85.75 106 LEU A C 1
ATOM 843 O O . LEU A 1 106 ? -12.287 8.290 9.570 1.00 85.75 106 LEU A O 1
ATOM 847 N N . ALA A 1 107 ? -13.036 7.569 7.585 1.00 88.00 107 ALA A N 1
ATOM 848 C CA . ALA A 1 107 ? -12.274 6.325 7.616 1.00 88.00 107 ALA A CA 1
ATOM 849 C C . ALA A 1 107 ? -10.763 6.558 7.458 1.00 88.00 107 ALA A C 1
ATOM 851 O O . ALA A 1 107 ? -9.959 5.828 8.033 1.00 88.00 107 ALA A O 1
ATOM 852 N N . SER A 1 108 ? -10.373 7.572 6.681 1.00 88.50 108 SER A N 1
ATOM 853 C CA . SER A 1 108 ? -8.964 7.910 6.464 1.00 88.50 108 SER A CA 1
ATOM 854 C C . SER A 1 108 ? -8.332 8.479 7.729 1.00 88.50 108 SER A C 1
ATOM 856 O O . SER A 1 108 ? -7.219 8.084 8.047 1.00 88.50 108 SER A O 1
ATOM 858 N N . VAL A 1 109 ? -9.055 9.308 8.492 1.00 91.06 109 VAL A N 1
ATOM 859 C CA . VAL A 1 109 ? -8.572 9.873 9.765 1.00 91.06 109 VAL A CA 1
ATOM 860 C C . VAL A 1 109 ? -8.190 8.771 10.753 1.00 91.06 109 VAL A C 1
ATOM 862 O O . VAL A 1 109 ? -7.103 8.821 11.315 1.00 91.06 109 VAL A O 1
ATOM 865 N N . VAL A 1 110 ? -9.027 7.740 10.918 1.00 90.31 110 VAL A N 1
ATOM 866 C CA . VAL A 1 110 ? -8.735 6.607 11.819 1.00 90.31 110 VAL A CA 1
ATOM 867 C C . VAL A 1 110 ? -7.461 5.865 11.398 1.00 90.31 110 VAL A C 1
ATOM 869 O O . VAL A 1 110 ? -6.631 5.510 12.234 1.00 90.31 110 VAL A O 1
ATOM 872 N N . LEU A 1 111 ? -7.293 5.620 10.095 1.00 89.81 111 LEU A N 1
ATOM 873 C CA . LEU A 1 111 ? -6.122 4.910 9.572 1.00 89.81 111 LEU A CA 1
ATOM 874 C C . LEU A 1 111 ? -4.857 5.769 9.644 1.00 89.81 111 LEU A C 1
ATOM 876 O O . LEU A 1 111 ? -3.790 5.244 9.953 1.00 89.81 111 LEU A O 1
ATOM 880 N N . GLU A 1 112 ? -4.961 7.067 9.362 1.00 91.56 112 GLU A N 1
ATOM 881 C CA . GLU A 1 112 ? -3.849 8.014 9.456 1.00 91.56 112 GLU A CA 1
ATOM 882 C C . GLU A 1 112 ? -3.382 8.184 10.900 1.00 91.56 112 GLU A C 1
ATOM 884 O O . GLU A 1 112 ? -2.180 8.141 11.145 1.00 91.56 112 GLU A O 1
ATOM 889 N N . ASP A 1 113 ? -4.305 8.298 11.853 1.00 91.06 113 ASP A N 1
ATOM 890 C CA . ASP A 1 113 ? -3.993 8.381 13.280 1.00 91.06 113 ASP A CA 1
ATOM 891 C C . ASP A 1 113 ? -3.229 7.138 13.765 1.00 91.06 113 ASP A C 1
ATOM 893 O O . ASP A 1 113 ? -2.132 7.243 14.320 1.00 91.06 113 ASP A O 1
ATOM 897 N N . ALA A 1 114 ? -3.723 5.943 13.421 1.00 90.12 114 ALA A N 1
ATOM 898 C CA . ALA A 1 114 ? -3.048 4.687 13.741 1.00 90.12 114 ALA A CA 1
ATOM 899 C C . ALA A 1 114 ? -1.644 4.595 13.117 1.00 90.12 114 ALA A C 1
ATOM 901 O O . ALA A 1 114 ? -0.690 4.157 13.763 1.00 90.12 114 ALA A O 1
ATOM 902 N N . VAL A 1 115 ? -1.494 5.017 11.858 1.00 91.25 115 VAL A N 1
ATOM 903 C CA . VAL A 1 115 ? -0.198 5.042 11.167 1.00 91.25 115 VAL A CA 1
ATOM 904 C C . VAL A 1 115 ? 0.758 6.047 11.812 1.00 91.25 115 VAL A C 1
ATOM 906 O O . VAL A 1 115 ? 1.934 5.724 11.982 1.00 91.25 115 VAL A O 1
ATOM 909 N N . ASN A 1 116 ? 0.283 7.235 12.188 1.00 91.19 116 ASN A N 1
ATOM 910 C CA . ASN A 1 116 ? 1.098 8.265 12.828 1.00 91.19 116 ASN A CA 1
ATOM 911 C C . ASN A 1 116 ? 1.617 7.788 14.186 1.00 91.19 116 ASN A C 1
ATOM 913 O O . ASN A 1 116 ? 2.823 7.856 14.426 1.00 91.19 116 ASN A O 1
ATOM 917 N N . HIS A 1 117 ? 0.753 7.201 15.016 1.00 88.62 117 HIS A N 1
ATOM 918 C CA . HIS A 1 117 ? 1.155 6.607 16.291 1.00 88.62 117 HIS A CA 1
ATOM 919 C C . HIS A 1 117 ? 2.204 5.500 16.120 1.00 88.62 117 HIS A C 1
ATOM 921 O O . HIS A 1 117 ? 3.215 5.482 16.825 1.00 88.62 117 HIS A O 1
ATOM 927 N N . LEU A 1 118 ? 2.025 4.611 15.137 1.00 88.19 118 LEU A N 1
ATOM 928 C CA . LEU A 1 118 ? 3.012 3.573 14.827 1.00 88.19 118 LEU A CA 1
ATOM 929 C C . LEU A 1 118 ? 4.344 4.161 14.336 1.00 88.19 118 LEU A C 1
ATOM 931 O O . LEU A 1 118 ? 5.408 3.660 14.697 1.00 88.19 118 LEU A O 1
ATOM 935 N N . GLN A 1 119 ? 4.318 5.223 13.528 1.00 89.31 119 GLN A N 1
ATOM 936 C CA . GLN A 1 119 ? 5.537 5.897 13.072 1.00 89.31 119 GLN A CA 1
ATOM 937 C C . GLN A 1 119 ? 6.280 6.582 14.217 1.00 89.31 119 GLN A C 1
ATOM 939 O O . GLN A 1 119 ? 7.508 6.536 14.253 1.00 89.31 119 GLN A O 1
ATOM 944 N N . GLU A 1 120 ? 5.562 7.238 15.125 1.00 88.19 120 GLU A N 1
ATOM 945 C CA . GLU A 1 120 ? 6.149 7.856 16.314 1.00 88.19 120 GLU A CA 1
ATOM 946 C C . GLU A 1 120 ? 6.791 6.813 17.220 1.00 88.19 120 GLU A C 1
ATOM 948 O O . GLU A 1 120 ? 7.927 7.008 17.646 1.00 88.19 120 GLU A O 1
ATOM 953 N N . PHE A 1 121 ? 6.121 5.676 17.419 1.00 85.06 121 PHE A N 1
ATOM 954 C CA . PHE A 1 121 ? 6.684 4.549 18.150 1.00 85.06 121 PHE A CA 1
ATOM 955 C C . PHE A 1 121 ? 7.984 4.061 17.496 1.00 85.06 121 PHE A C 1
ATOM 957 O O . PHE A 1 121 ? 9.022 4.044 18.144 1.00 85.06 121 PHE A O 1
ATOM 964 N N . ILE A 1 122 ? 7.983 3.763 16.191 1.00 85.94 122 ILE A N 1
ATOM 965 C CA . ILE A 1 122 ? 9.160 3.232 15.470 1.00 85.94 122 ILE A CA 1
ATOM 966 C C . ILE A 1 122 ? 10.362 4.195 15.470 1.00 85.94 122 ILE A C 1
ATOM 968 O O . ILE A 1 122 ? 11.506 3.739 15.380 1.00 85.94 122 ILE A O 1
ATOM 972 N N . LYS A 1 123 ? 10.133 5.513 15.563 1.00 86.25 123 LYS A N 1
ATOM 973 C CA . LYS A 1 123 ? 11.207 6.520 15.622 1.00 86.25 123 LYS A CA 1
ATOM 974 C C . LYS A 1 123 ? 12.026 6.459 16.911 1.00 86.25 123 LYS A C 1
ATOM 976 O O . LYS A 1 123 ? 13.126 7.007 16.920 1.00 86.25 123 LYS A O 1
ATOM 981 N N . ASP A 1 124 ? 11.532 5.819 17.972 1.00 83.38 124 ASP A N 1
ATOM 982 C CA . ASP A 1 124 ? 12.308 5.655 19.198 1.00 83.38 124 ASP A CA 1
ATOM 983 C C . ASP A 1 124 ? 13.509 4.722 18.947 1.00 83.38 124 ASP A C 1
ATOM 985 O O . ASP A 1 124 ? 13.381 3.540 18.603 1.00 83.38 124 ASP A O 1
ATOM 989 N N . GLU A 1 125 ? 14.716 5.271 19.102 1.00 77.06 125 GLU A N 1
ATOM 990 C CA . GLU A 1 125 ? 15.979 4.561 18.887 1.00 77.06 125 GLU A CA 1
ATOM 991 C C . GLU A 1 125 ? 16.162 3.377 19.842 1.00 77.06 125 GLU A C 1
ATOM 993 O O . GLU A 1 125 ? 16.907 2.451 19.526 1.00 77.06 125 GLU A O 1
ATOM 998 N N . LYS A 1 126 ? 15.458 3.367 20.981 1.00 81.38 126 LYS A N 1
ATOM 999 C CA . LYS A 1 126 ? 15.550 2.307 21.995 1.00 81.38 126 LYS A CA 1
ATOM 1000 C C . LYS A 1 126 ? 14.865 1.005 21.587 1.00 81.38 126 LYS A C 1
ATOM 1002 O O . LYS A 1 126 ? 15.024 -0.000 22.276 1.00 81.38 126 LYS A O 1
ATOM 1007 N N . ILE A 1 127 ? 14.090 1.013 20.505 1.00 82.00 127 ILE A N 1
ATOM 1008 C CA . ILE A 1 127 ? 13.320 -0.148 20.063 1.00 82.00 127 ILE A CA 1
ATOM 1009 C C . ILE A 1 127 ? 14.181 -1.064 19.192 1.00 82.00 127 ILE A C 1
ATOM 1011 O O . ILE A 1 127 ? 14.809 -0.626 18.225 1.00 82.00 127 ILE A O 1
ATOM 1015 N N . GLU A 1 128 ? 14.152 -2.359 19.509 1.00 85.31 128 GLU A N 1
ATOM 1016 C CA . GLU A 1 128 ? 14.827 -3.408 18.745 1.00 85.31 128 GLU A CA 1
ATOM 1017 C C . GLU A 1 128 ? 14.316 -3.509 17.296 1.00 85.31 128 GLU A C 1
ATOM 1019 O O . GLU A 1 128 ? 13.122 -3.373 17.020 1.00 85.31 128 GLU A O 1
ATOM 1024 N N . GLU A 1 129 ? 15.209 -3.845 16.361 1.00 85.94 129 GLU A N 1
ATOM 1025 C CA . GLU A 1 129 ? 14.892 -3.918 14.926 1.00 85.94 129 GLU A CA 1
ATOM 1026 C C . GLU A 1 129 ? 13.779 -4.933 14.602 1.00 85.94 129 GLU A C 1
ATOM 1028 O O . GLU A 1 129 ? 12.913 -4.667 13.773 1.00 85.94 129 GLU A O 1
ATOM 1033 N N . ASN A 1 130 ? 13.727 -6.063 15.316 1.00 85.94 130 ASN A N 1
ATOM 1034 C CA . ASN A 1 130 ? 12.665 -7.067 15.163 1.00 85.94 130 ASN A CA 1
ATOM 1035 C C . ASN A 1 130 ? 11.276 -6.496 15.514 1.00 85.94 130 ASN A C 1
ATOM 1037 O O . ASN A 1 130 ? 10.275 -6.783 14.857 1.00 85.94 130 ASN A O 1
ATOM 1041 N N . ILE A 1 131 ? 11.204 -5.643 16.538 1.00 84.31 131 ILE A N 1
ATOM 1042 C CA . ILE A 1 131 ? 9.958 -4.976 16.926 1.00 84.31 131 ILE A CA 1
ATOM 1043 C C . ILE A 1 131 ? 9.564 -3.940 15.868 1.00 84.31 131 ILE A C 1
ATOM 1045 O O . ILE A 1 131 ? 8.396 -3.880 15.475 1.00 84.31 131 ILE A O 1
ATOM 1049 N N . LYS A 1 132 ? 10.536 -3.178 15.351 1.00 86.38 132 LYS A N 1
ATOM 1050 C CA . LYS A 1 132 ? 10.310 -2.245 14.237 1.00 86.38 132 LYS A CA 1
ATOM 1051 C C . LYS A 1 132 ? 9.773 -2.972 13.007 1.00 86.38 132 LYS A C 1
ATOM 1053 O O . LYS A 1 132 ? 8.813 -2.502 12.405 1.00 86.38 132 LYS A O 1
ATOM 1058 N N . GLU A 1 133 ? 10.314 -4.142 12.668 1.00 87.88 133 GLU A N 1
ATOM 1059 C CA . GLU A 1 133 ? 9.822 -4.972 11.563 1.00 87.88 133 GLU A CA 1
ATOM 1060 C C . GLU A 1 133 ? 8.370 -5.432 11.784 1.00 87.88 133 GLU A C 1
ATOM 1062 O O . GLU A 1 133 ? 7.533 -5.289 10.891 1.00 87.88 133 GLU A O 1
ATOM 1067 N N . LYS A 1 134 ? 8.026 -5.920 12.986 1.00 87.19 134 LYS A N 1
ATOM 1068 C CA . LYS A 1 134 ? 6.638 -6.284 13.332 1.00 87.19 134 LYS A CA 1
ATOM 1069 C C . LYS A 1 134 ? 5.674 -5.105 13.148 1.00 87.19 134 LYS A C 1
ATOM 1071 O O . LYS A 1 134 ? 4.614 -5.281 12.550 1.00 87.19 134 LYS A O 1
ATOM 1076 N N . MET A 1 135 ? 6.042 -3.916 13.622 1.00 88.06 135 MET A N 1
ATOM 1077 C CA . MET A 1 135 ? 5.201 -2.717 13.514 1.00 88.06 135 MET A CA 1
ATOM 1078 C C . MET A 1 135 ? 5.107 -2.196 12.079 1.00 88.06 135 MET A C 1
ATOM 1080 O O . MET A 1 135 ? 4.028 -1.809 11.631 1.00 88.06 135 MET A O 1
ATOM 1084 N N . ASN A 1 136 ? 6.199 -2.281 11.321 1.00 90.62 136 ASN A N 1
ATOM 1085 C CA . ASN A 1 136 ? 6.209 -2.007 9.888 1.00 90.62 136 ASN A CA 1
ATOM 1086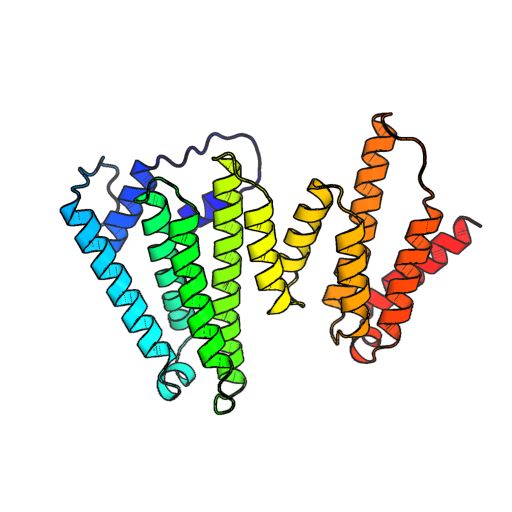 C C . ASN A 1 136 ? 5.242 -2.925 9.127 1.00 90.62 136 ASN A C 1
ATOM 1088 O O . ASN A 1 136 ? 4.510 -2.440 8.271 1.00 90.62 136 ASN A O 1
ATOM 1092 N N . ASN A 1 137 ? 5.161 -4.213 9.478 1.00 89.94 137 ASN A N 1
ATOM 1093 C CA . ASN A 1 137 ? 4.197 -5.137 8.869 1.00 89.94 137 ASN A CA 1
ATOM 1094 C C . ASN A 1 137 ? 2.739 -4.743 9.165 1.00 89.94 137 ASN A C 1
ATOM 1096 O O . ASN A 1 137 ? 1.893 -4.803 8.271 1.00 89.94 137 ASN A O 1
ATOM 1100 N N . VAL A 1 138 ? 2.435 -4.314 10.397 1.00 90.25 138 VAL A N 1
ATOM 1101 C CA . VAL A 1 138 ? 1.096 -3.811 10.761 1.00 90.25 138 VAL A CA 1
ATOM 1102 C C . VAL A 1 138 ? 0.767 -2.551 9.963 1.00 90.25 138 VAL A C 1
ATOM 1104 O O . VAL A 1 138 ? -0.307 -2.458 9.370 1.00 90.25 138 VAL A O 1
ATOM 1107 N N . MET A 1 139 ? 1.704 -1.606 9.893 1.00 92.56 139 MET A N 1
ATOM 1108 C CA . MET A 1 139 ? 1.540 -0.358 9.151 1.00 92.56 139 MET A CA 1
ATOM 1109 C C . MET A 1 139 ? 1.366 -0.603 7.645 1.00 92.56 139 MET A C 1
ATOM 1111 O O . MET A 1 139 ? 0.509 0.014 7.013 1.00 92.56 139 MET A O 1
ATOM 1115 N N . GLU A 1 140 ? 2.123 -1.537 7.066 1.00 92.88 140 GLU A N 1
ATOM 1116 C CA . GLU A 1 140 ? 1.971 -1.948 5.670 1.00 92.88 140 GLU A CA 1
ATOM 1117 C C . GLU A 1 140 ? 0.563 -2.505 5.402 1.00 92.88 140 GLU A C 1
ATOM 1119 O O . GLU A 1 140 ? -0.075 -2.155 4.406 1.00 92.88 140 GLU A O 1
ATOM 1124 N N . ASP A 1 141 ? 0.048 -3.344 6.300 1.00 91.56 141 ASP A N 1
ATOM 1125 C CA . ASP A 1 141 ? -1.296 -3.917 6.208 1.00 91.56 141 ASP A CA 1
ATOM 1126 C C . ASP A 1 141 ? -2.399 -2.842 6.321 1.00 91.56 141 ASP A C 1
ATOM 1128 O O . ASP A 1 141 ? -3.387 -2.879 5.580 1.00 91.56 141 ASP A O 1
ATOM 1132 N N . LEU A 1 142 ? -2.201 -1.822 7.165 1.00 92.44 142 LEU A N 1
ATOM 1133 C CA . LEU A 1 142 ? -3.089 -0.655 7.235 1.00 92.44 142 LEU A CA 1
ATOM 1134 C C . LEU A 1 142 ? -3.074 0.147 5.927 1.00 92.44 142 LEU A C 1
ATOM 1136 O O . LEU A 1 142 ? -4.138 0.401 5.368 1.00 92.44 142 LEU A O 1
ATOM 1140 N N . PHE A 1 143 ? -1.903 0.464 5.363 1.00 94.31 143 PHE A N 1
ATOM 1141 C CA . PHE A 1 143 ? -1.817 1.145 4.062 1.00 94.31 143 PHE A CA 1
ATOM 1142 C C . PHE A 1 143 ? -2.451 0.338 2.928 1.00 94.31 143 PHE A C 1
ATOM 1144 O O . PHE A 1 143 ? -3.157 0.892 2.079 1.00 94.31 143 PHE A O 1
ATOM 1151 N N . ASN A 1 144 ? -2.225 -0.978 2.912 1.00 92.31 144 ASN A N 1
ATOM 1152 C CA . ASN A 1 144 ? -2.864 -1.889 1.968 1.00 92.31 144 ASN A CA 1
ATOM 1153 C C . ASN A 1 144 ? -4.387 -1.774 2.042 1.00 92.31 144 ASN A C 1
ATOM 1155 O O . ASN A 1 144 ? -5.055 -1.708 1.004 1.00 92.31 144 ASN A O 1
ATOM 1159 N N . PHE A 1 145 ? -4.931 -1.720 3.257 1.00 90.62 145 PHE A N 1
ATOM 1160 C CA . PHE A 1 145 ? -6.350 -1.520 3.484 1.00 90.62 145 PHE A CA 1
ATOM 1161 C C . PHE A 1 145 ? -6.829 -0.125 3.052 1.00 90.62 145 PHE A C 1
ATOM 1163 O O . PHE A 1 145 ? -7.791 -0.057 2.289 1.00 90.62 145 PHE A O 1
ATOM 1170 N N . SER A 1 146 ? -6.134 0.962 3.410 1.00 91.69 146 SER A N 1
ATOM 1171 C CA . SER A 1 146 ? -6.481 2.334 2.991 1.00 91.69 146 SER A CA 1
ATOM 1172 C C . SER A 1 146 ? -6.573 2.465 1.469 1.00 91.69 146 SER A C 1
ATOM 1174 O O . SER A 1 146 ? -7.531 3.020 0.931 1.00 91.69 146 SER A O 1
ATOM 1176 N N . ILE A 1 147 ? -5.606 1.890 0.744 1.00 91.44 147 ILE A N 1
ATOM 1177 C CA . ILE A 1 147 ? -5.581 1.884 -0.726 1.00 91.44 147 ILE A CA 1
ATOM 1178 C C . ILE A 1 147 ? -6.774 1.107 -1.290 1.00 91.44 147 ILE A C 1
ATOM 1180 O O . ILE A 1 147 ? -7.394 1.535 -2.264 1.00 91.44 147 ILE A O 1
ATOM 1184 N N . ARG A 1 148 ? -7.092 -0.052 -0.707 1.00 89.38 148 ARG A N 1
ATOM 1185 C CA . ARG A 1 148 ? -8.213 -0.899 -1.136 1.00 89.38 148 ARG A CA 1
ATOM 1186 C C . ARG A 1 148 ? -9.560 -0.225 -0.885 1.00 89.38 148 ARG A C 1
ATOM 1188 O O . ARG A 1 148 ? -10.390 -0.200 -1.790 1.00 89.38 148 ARG A O 1
ATOM 1195 N N . LEU A 1 149 ? -9.744 0.361 0.296 1.00 87.50 149 LEU A N 1
ATOM 1196 C CA . LEU A 1 149 ? -10.943 1.110 0.657 1.00 87.50 149 LEU A CA 1
ATOM 1197 C C . LEU A 1 149 ? -11.130 2.320 -0.263 1.00 87.50 149 LEU A C 1
ATOM 1199 O O . LEU A 1 149 ? -12.208 2.501 -0.819 1.00 87.50 149 LEU A O 1
ATOM 1203 N N . SER A 1 150 ? -10.065 3.089 -0.506 1.00 89.19 150 SER A N 1
ATOM 1204 C CA . SER A 1 150 ? -10.104 4.228 -1.424 1.00 89.19 150 SER A CA 1
ATOM 1205 C C . SER A 1 150 ? -10.455 3.795 -2.852 1.00 89.19 150 SER A C 1
ATOM 1207 O O . SER A 1 150 ? -11.360 4.366 -3.453 1.00 89.19 150 SER A O 1
ATOM 1209 N N . LYS A 1 151 ? -9.839 2.729 -3.385 1.00 87.88 151 LYS A N 1
ATOM 1210 C CA . LYS A 1 151 ? -10.204 2.176 -4.704 1.00 87.88 151 LYS A CA 1
ATOM 1211 C C . LYS A 1 151 ? -11.669 1.741 -4.780 1.00 87.88 151 LYS A C 1
ATOM 1213 O O . LYS A 1 151 ? -12.303 1.969 -5.806 1.00 87.88 151 LYS A O 1
ATOM 1218 N N . HIS A 1 152 ? -12.193 1.118 -3.725 1.00 84.38 152 HIS A N 1
ATOM 1219 C CA . HIS A 1 152 ? -13.602 0.734 -3.657 1.00 84.38 152 HIS A CA 1
ATOM 1220 C C . HIS A 1 152 ? -14.513 1.966 -3.643 1.00 84.38 152 HIS A C 1
ATOM 1222 O O . HIS A 1 152 ? -15.445 2.047 -4.438 1.00 84.38 152 HIS A O 1
ATOM 1228 N N . HIS A 1 153 ? -14.201 2.959 -2.809 1.00 86.25 153 HIS A N 1
ATOM 1229 C CA . HIS A 1 153 ? -14.938 4.215 -2.762 1.00 86.25 153 HIS A CA 1
ATOM 1230 C C . HIS A 1 153 ? -14.955 4.914 -4.128 1.00 86.25 153 HIS A C 1
ATOM 1232 O O . HIS A 1 153 ? -16.017 5.318 -4.581 1.00 86.25 153 HIS A O 1
ATOM 1238 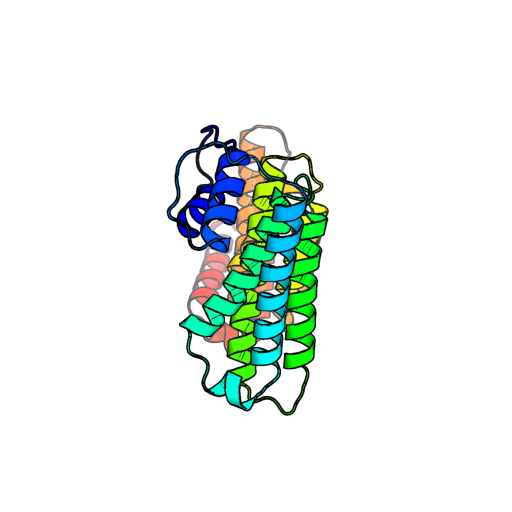N N . MET A 1 154 ? -13.821 4.963 -4.834 1.00 86.00 154 MET A N 1
ATOM 1239 C CA . MET A 1 154 ? -13.727 5.511 -6.195 1.00 86.00 154 MET A CA 1
ATOM 1240 C C . MET A 1 154 ? -14.543 4.740 -7.244 1.00 86.00 154 MET A C 1
ATOM 1242 O O . MET A 1 154 ? -14.869 5.296 -8.290 1.00 86.00 154 MET A O 1
ATOM 1246 N N . ALA A 1 155 ? -14.827 3.455 -7.016 1.00 84.88 155 ALA A N 1
ATOM 1247 C CA . ALA A 1 155 ? -15.635 2.649 -7.929 1.00 84.88 155 ALA A CA 1
ATOM 1248 C C . ALA A 1 155 ? -17.141 2.920 -7.773 1.00 84.88 155 ALA A C 1
ATOM 1250 O O . ALA A 1 155 ? -17.894 2.721 -8.722 1.00 84.88 155 ALA A O 1
ATOM 1251 N N . VAL A 1 156 ? -17.568 3.359 -6.585 1.00 81.38 156 VAL A N 1
ATOM 1252 C CA . VAL A 1 156 ? -18.978 3.613 -6.248 1.00 81.38 156 VAL A CA 1
ATOM 1253 C C . VAL A 1 156 ? -19.311 5.108 -6.291 1.00 81.38 156 VAL A C 1
ATOM 1255 O O . VAL A 1 156 ? -20.412 5.479 -6.683 1.00 81.38 156 VAL A O 1
ATOM 1258 N N . ASN A 1 157 ? -18.358 5.968 -5.929 1.00 80.94 157 ASN A N 1
ATOM 1259 C CA . ASN A 1 157 ? -18.533 7.409 -5.785 1.00 80.94 157 ASN A CA 1
ATOM 1260 C C . ASN A 1 157 ? -17.551 8.190 -6.663 1.00 80.94 157 ASN A C 1
ATOM 1262 O O . ASN A 1 157 ? -16.387 7.816 -6.832 1.00 80.94 157 ASN A O 1
ATOM 1266 N N . ILE A 1 158 ? -18.001 9.341 -7.162 1.00 83.12 158 ILE A N 1
ATOM 1267 C CA . ILE A 1 158 ? -17.150 10.268 -7.910 1.00 83.12 158 ILE A CA 1
ATOM 1268 C C . ILE A 1 158 ? -16.187 10.931 -6.929 1.00 83.12 158 ILE A C 1
ATOM 1270 O O . ILE A 1 158 ? -16.581 11.771 -6.125 1.00 83.12 158 ILE A O 1
ATOM 1274 N N . THR A 1 159 ? -14.912 10.564 -7.009 1.00 82.38 159 THR A N 1
ATOM 1275 C CA . THR A 1 159 ? -13.858 11.135 -6.169 1.00 82.38 159 THR A CA 1
ATOM 1276 C C . THR A 1 159 ? -12.587 11.406 -6.958 1.00 82.38 159 THR A C 1
ATOM 1278 O O . THR A 1 159 ? -12.293 10.717 -7.942 1.00 82.38 159 THR A O 1
ATOM 1281 N N . PRO A 1 160 ? -11.811 12.427 -6.561 1.00 84.25 160 PRO A N 1
ATOM 1282 C CA . PRO A 1 160 ? -10.604 12.779 -7.280 1.00 84.25 160 PRO A CA 1
ATOM 1283 C C . PRO A 1 160 ? -9.509 11.732 -7.036 1.00 84.25 160 PRO A C 1
ATOM 1285 O O . PRO A 1 160 ? -9.221 11.340 -5.906 1.00 84.25 160 PRO A O 1
ATOM 1288 N N . LEU A 1 161 ? -8.808 11.330 -8.102 1.00 85.94 161 LEU A N 1
ATOM 1289 C CA . LEU A 1 161 ? -7.681 10.387 -8.004 1.00 85.94 161 LEU A CA 1
ATOM 1290 C C . LEU A 1 161 ? -6.506 10.943 -7.172 1.00 85.94 161 LEU A C 1
ATOM 1292 O O . LEU A 1 161 ? -5.595 10.199 -6.810 1.00 85.94 161 LEU A O 1
ATOM 1296 N N . SER A 1 162 ? -6.506 12.244 -6.855 1.00 85.94 162 SER A N 1
ATOM 1297 C CA . SER A 1 162 ? -5.524 12.862 -5.961 1.00 85.94 162 SER A CA 1
ATOM 1298 C C . SE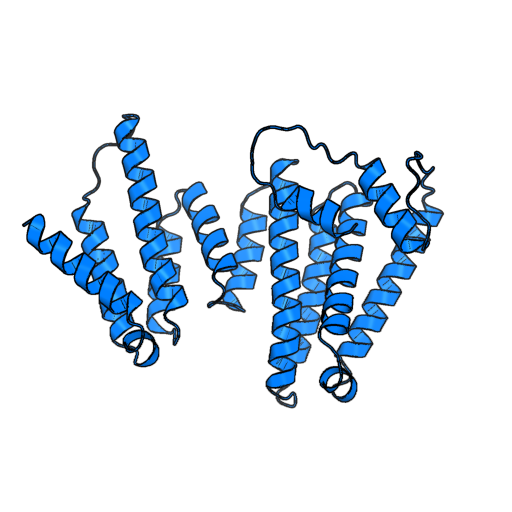R A 1 162 ? -5.514 12.230 -4.573 1.00 85.94 162 SER A C 1
ATOM 1300 O O . SER A 1 162 ? -4.427 12.045 -4.034 1.00 85.94 162 SER A O 1
ATOM 1302 N N . THR A 1 163 ? -6.674 11.851 -4.031 1.00 86.19 163 THR A N 1
ATOM 1303 C CA . THR A 1 163 ? -6.780 11.261 -2.688 1.00 86.19 163 THR A CA 1
ATOM 1304 C C . THR A 1 163 ? -6.067 9.913 -2.636 1.00 86.19 163 THR A C 1
ATOM 1306 O O . THR A 1 163 ? -5.155 9.711 -1.837 1.00 86.19 163 THR A O 1
ATOM 1309 N N . LEU A 1 164 ? -6.376 9.020 -3.582 1.00 90.00 164 LEU A N 1
ATOM 1310 C CA . LEU A 1 164 ? -5.685 7.735 -3.697 1.00 90.00 164 LEU A CA 1
ATOM 1311 C C . LEU A 1 164 ? -4.179 7.922 -3.947 1.00 90.00 164 LEU A C 1
ATOM 1313 O O . LEU A 1 164 ? -3.356 7.203 -3.381 1.00 90.00 164 LEU A O 1
ATOM 1317 N N . ARG A 1 165 ? -3.801 8.905 -4.777 1.00 90.25 165 ARG A N 1
ATOM 1318 C CA . ARG A 1 165 ? -2.391 9.216 -5.046 1.00 90.25 165 ARG A CA 1
ATOM 1319 C C . ARG A 1 165 ? -1.646 9.611 -3.771 1.00 90.25 165 ARG A C 1
ATOM 1321 O O . ARG A 1 165 ? -0.534 9.132 -3.578 1.00 90.25 165 ARG A O 1
ATOM 1328 N N . GLN A 1 166 ? -2.216 10.477 -2.933 1.00 90.88 166 GLN A N 1
ATOM 1329 C CA . GLN A 1 166 ? -1.572 10.939 -1.698 1.00 90.88 166 GLN A CA 1
ATOM 1330 C C . GLN A 1 166 ? -1.293 9.774 -0.744 1.00 90.88 166 GLN A C 1
ATOM 1332 O O . GLN A 1 166 ? -0.159 9.638 -0.283 1.00 90.88 166 GLN A O 1
ATOM 1337 N N . ILE A 1 167 ? -2.273 8.884 -0.549 1.00 91.62 167 ILE A N 1
ATOM 1338 C CA . ILE A 1 167 ? -2.124 7.681 0.285 1.00 91.62 167 ILE A CA 1
ATOM 1339 C C . ILE A 1 167 ? -0.973 6.809 -0.235 1.00 91.62 167 ILE A C 1
ATOM 1341 O O . ILE A 1 167 ? -0.076 6.432 0.517 1.00 91.62 167 ILE A O 1
ATOM 1345 N N . VAL A 1 168 ? -0.952 6.529 -1.541 1.00 92.62 168 VAL A N 1
ATOM 1346 C CA . VAL A 1 168 ? 0.081 5.681 -2.159 1.00 92.62 168 VAL A CA 1
ATOM 1347 C C . VAL A 1 168 ? 1.463 6.336 -2.089 1.00 92.62 168 VAL A C 1
ATOM 1349 O O . VAL A 1 168 ? 2.448 5.664 -1.800 1.00 92.62 168 VAL A O 1
ATOM 1352 N N . GLN A 1 169 ? 1.558 7.650 -2.305 1.00 91.44 169 GLN A N 1
ATOM 1353 C CA . GLN A 1 169 ? 2.821 8.378 -2.177 1.00 91.44 169 GLN A CA 1
ATOM 1354 C C . GLN A 1 169 ? 3.348 8.367 -0.742 1.00 91.44 169 GLN A C 1
ATOM 1356 O O . GLN A 1 169 ? 4.559 8.266 -0.551 1.00 91.44 169 GLN A O 1
ATOM 1361 N N . HIS A 1 170 ? 2.468 8.465 0.257 1.00 91.88 170 HIS A N 1
ATOM 1362 C CA . HIS A 1 170 ? 2.862 8.343 1.656 1.00 91.88 170 HIS A CA 1
ATOM 1363 C C . HIS A 1 170 ? 3.375 6.928 1.956 1.00 91.88 170 HIS A C 1
ATOM 1365 O O . HIS A 1 170 ? 4.503 6.785 2.430 1.00 91.88 170 HIS A O 1
ATOM 1371 N N . ALA A 1 171 ? 2.633 5.896 1.543 1.00 92.69 171 ALA A N 1
ATOM 1372 C CA . ALA A 1 171 ? 3.043 4.500 1.684 1.00 92.69 171 ALA A CA 1
ATOM 1373 C C . ALA A 1 171 ? 4.399 4.216 1.011 1.00 92.69 171 ALA A C 1
ATOM 13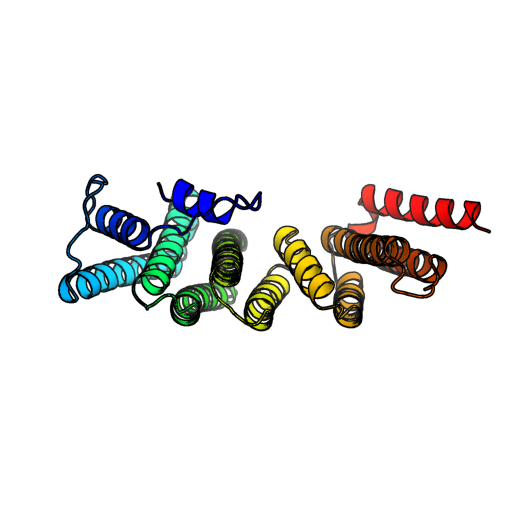75 O O . ALA A 1 171 ? 5.253 3.561 1.594 1.00 92.69 171 ALA A O 1
ATOM 1376 N N . MET A 1 172 ? 4.650 4.759 -0.184 1.00 91.25 172 MET A N 1
ATOM 1377 C CA . MET A 1 172 ? 5.913 4.567 -0.912 1.00 91.25 172 MET A CA 1
ATOM 1378 C C . MET A 1 172 ? 7.114 5.299 -0.314 1.00 91.25 172 MET A C 1
ATOM 1380 O O . MET A 1 172 ? 8.248 4.892 -0.566 1.00 91.25 172 MET A O 1
ATOM 1384 N N . LYS A 1 173 ? 6.903 6.382 0.443 1.00 89.50 173 LYS A N 1
ATOM 1385 C CA . LYS A 1 173 ? 7.995 7.035 1.182 1.00 89.50 173 LYS A CA 1
ATOM 1386 C C . LYS A 1 173 ? 8.505 6.141 2.311 1.00 89.50 173 LYS A C 1
ATOM 1388 O O . LYS A 1 173 ? 9.701 6.137 2.572 1.00 89.50 173 LYS A O 1
ATOM 1393 N N . ILE A 1 174 ? 7.602 5.394 2.944 1.00 90.00 174 ILE A N 1
ATOM 1394 C CA . ILE A 1 174 ? 7.904 4.518 4.082 1.00 90.00 174 ILE A CA 1
ATOM 1395 C C . ILE A 1 174 ? 8.354 3.137 3.587 1.00 90.00 174 ILE A C 1
ATOM 1397 O O . ILE A 1 174 ? 9.354 2.599 4.049 1.00 90.00 174 ILE A O 1
ATOM 1401 N N . PHE A 1 175 ? 7.667 2.601 2.576 1.00 90.81 175 PHE A N 1
ATOM 1402 C CA . PHE A 1 175 ? 7.878 1.267 2.014 1.00 90.81 175 PHE A CA 1
ATOM 1403 C C . PHE A 1 175 ? 8.258 1.325 0.523 1.00 90.81 175 PHE A C 1
ATOM 1405 O O . PHE A 1 175 ? 7.523 0.825 -0.336 1.00 90.81 175 PHE A O 1
ATOM 1412 N N . PRO A 1 176 ? 9.427 1.891 0.164 1.00 88.56 176 PRO A N 1
ATOM 1413 C CA . PRO A 1 176 ? 9.830 2.071 -1.235 1.00 88.56 176 PRO A CA 1
ATOM 1414 C C . PRO A 1 176 ? 10.078 0.751 -1.980 1.00 88.56 176 PRO A C 1
ATOM 1416 O O . PRO A 1 176 ? 10.119 0.734 -3.207 1.00 88.56 176 PRO A O 1
ATOM 1419 N N . LYS A 1 177 ? 10.262 -0.357 -1.251 1.00 89.88 177 LYS A N 1
ATOM 1420 C CA . LYS A 1 177 ? 10.531 -1.697 -1.798 1.00 89.88 177 LYS A CA 1
ATOM 1421 C C . LYS A 1 177 ? 9.260 -2.535 -1.978 1.00 89.88 177 LYS A C 1
ATOM 1423 O O . LYS A 1 177 ? 9.350 -3.655 -2.473 1.00 89.88 177 LYS A O 1
ATOM 1428 N N . ASN A 1 178 ? 8.094 -2.027 -1.577 1.00 91.38 178 ASN A N 1
ATOM 1429 C CA . ASN A 1 178 ? 6.859 -2.795 -1.630 1.00 91.38 178 ASN A CA 1
ATOM 1430 C C . ASN A 1 178 ? 6.317 -2.882 -3.073 1.00 91.38 178 ASN A C 1
ATOM 1432 O O . ASN A 1 178 ? 5.972 -1.849 -3.660 1.00 91.38 178 ASN A O 1
ATOM 1436 N N . PRO A 1 179 ? 6.200 -4.089 -3.656 1.00 91.00 179 PRO A N 1
ATOM 1437 C CA . PRO A 1 179 ? 5.782 -4.249 -5.046 1.00 91.00 179 PRO A CA 1
ATOM 1438 C C . PRO A 1 179 ? 4.327 -3.829 -5.278 1.00 91.00 179 PRO A C 1
ATOM 1440 O O . PRO A 1 179 ? 4.014 -3.282 -6.334 1.00 91.00 179 PRO A O 1
ATOM 1443 N N . TYR A 1 180 ? 3.437 -4.039 -4.303 1.00 92.06 180 TYR A N 1
ATOM 1444 C CA . TYR A 1 180 ? 2.032 -3.665 -4.441 1.00 92.06 180 TYR A CA 1
ATOM 1445 C C . TYR A 1 180 ? 1.878 -2.142 -4.506 1.00 92.06 180 TYR A C 1
ATOM 1447 O O . TYR A 1 180 ? 1.228 -1.639 -5.421 1.00 92.06 180 TYR A O 1
ATOM 1455 N N . PHE A 1 181 ? 2.527 -1.386 -3.615 1.00 93.31 181 PHE A N 1
ATOM 1456 C CA . PHE A 1 181 ? 2.451 0.082 -3.648 1.00 93.31 181 PHE A CA 1
ATOM 1457 C C . PHE A 1 181 ? 3.049 0.668 -4.930 1.00 93.31 181 PHE A C 1
ATOM 1459 O O . PHE A 1 181 ? 2.437 1.545 -5.543 1.00 93.31 181 PHE A O 1
ATOM 1466 N N . LEU A 1 182 ? 4.186 0.130 -5.384 1.00 91.88 182 LEU A N 1
ATOM 1467 C CA . LEU A 1 182 ? 4.800 0.511 -6.658 1.00 91.88 182 LEU A CA 1
ATOM 1468 C C . LEU A 1 182 ? 3.863 0.247 -7.842 1.00 91.88 182 LEU A C 1
ATOM 1470 O O . LEU A 1 182 ? 3.708 1.111 -8.705 1.00 91.88 182 LEU A O 1
ATOM 1474 N N . GLN A 1 183 ? 3.204 -0.914 -7.871 1.00 92.19 183 GLN A N 1
ATOM 1475 C CA . GLN A 1 183 ? 2.240 -1.250 -8.915 1.00 92.19 183 GLN A CA 1
ATOM 1476 C C . GLN A 1 183 ? 1.068 -0.266 -8.933 1.00 92.19 183 GLN A C 1
ATOM 1478 O O . GLN A 1 183 ? 0.747 0.293 -9.981 1.00 92.19 183 GLN A O 1
ATOM 1483 N N . VAL A 1 184 ? 0.457 -0.007 -7.772 1.00 90.56 184 VAL A N 1
ATOM 1484 C CA . VAL A 1 184 ? -0.680 0.916 -7.677 1.00 90.56 184 VAL A CA 1
ATOM 1485 C C . VAL A 1 184 ? -0.286 2.330 -8.107 1.00 90.56 184 VAL A C 1
ATOM 1487 O O . VAL A 1 184 ? -1.066 2.999 -8.783 1.00 90.56 184 VAL A O 1
ATOM 1490 N N . PHE A 1 185 ? 0.918 2.786 -7.766 1.00 91.00 185 PHE A N 1
ATOM 1491 C CA . PHE A 1 185 ? 1.419 4.088 -8.198 1.00 91.00 185 PHE A CA 1
ATOM 1492 C C . PHE A 1 185 ? 1.588 4.189 -9.714 1.00 91.00 185 PHE A C 1
ATOM 1494 O O . PHE A 1 185 ? 1.157 5.177 -10.311 1.00 91.00 185 PHE A O 1
ATOM 1501 N N . ILE A 1 186 ? 2.159 3.158 -10.343 1.00 89.62 186 ILE A N 1
ATOM 1502 C CA . ILE A 1 186 ? 2.279 3.085 -11.803 1.00 89.62 186 ILE A CA 1
ATOM 1503 C C . ILE A 1 186 ? 0.891 3.137 -12.447 1.00 89.62 186 ILE A C 1
ATOM 1505 O O . ILE A 1 186 ? 0.674 3.954 -13.340 1.00 89.62 186 ILE A O 1
ATOM 1509 N N . ASP A 1 187 ? -0.065 2.345 -11.956 1.00 88.81 187 ASP A N 1
ATOM 1510 C CA . ASP A 1 187 ? -1.432 2.323 -12.484 1.00 88.81 187 ASP A CA 1
ATOM 1511 C C . ASP A 1 187 ? -2.107 3.706 -12.400 1.00 88.81 187 ASP A C 1
ATOM 1513 O O . ASP A 1 187 ? -2.792 4.129 -13.333 1.00 88.81 187 ASP A O 1
ATOM 1517 N N . ILE A 1 188 ? -1.912 4.428 -11.290 1.00 87.19 188 ILE A N 1
ATOM 1518 C CA . ILE A 1 188 ? -2.460 5.777 -11.076 1.00 87.19 188 ILE A CA 1
ATOM 1519 C C . ILE A 1 188 ? -1.851 6.785 -12.051 1.00 87.19 188 ILE A C 1
ATOM 1521 O O . ILE A 1 188 ? -2.577 7.564 -12.670 1.00 87.19 188 ILE A O 1
ATOM 1525 N N . GLU A 1 189 ? -0.526 6.806 -12.180 1.00 86.62 189 GLU A N 1
ATOM 1526 C CA . GLU A 1 189 ? 0.152 7.788 -13.027 1.00 86.62 189 GLU A CA 1
ATOM 1527 C C . GLU A 1 189 ? -0.061 7.508 -14.520 1.00 86.62 189 GLU A C 1
ATOM 1529 O O . GLU A 1 189 ? -0.222 8.457 -15.290 1.00 86.62 189 GLU A O 1
ATOM 1534 N N . LEU A 1 190 ? -0.158 6.234 -14.925 1.00 83.06 190 LEU A N 1
ATOM 1535 C CA . LEU A 1 190 ? -0.515 5.853 -16.295 1.00 83.06 190 LEU A CA 1
ATOM 1536 C C . LEU A 1 190 ? -1.928 6.315 -16.664 1.00 83.06 190 LEU A C 1
ATOM 1538 O O . LEU A 1 190 ? -2.111 6.876 -17.740 1.00 83.06 190 LEU A O 1
ATOM 1542 N N . LYS A 1 191 ? -2.911 6.163 -15.763 1.00 80.56 191 LYS A N 1
ATOM 1543 C CA . LYS A 1 191 ? -4.284 6.669 -15.975 1.00 80.56 191 LYS A CA 1
ATOM 1544 C C . LYS A 1 191 ? -4.356 8.187 -16.121 1.00 80.56 191 LYS A C 1
ATOM 1546 O O . LYS A 1 191 ? -5.281 8.705 -16.732 1.00 80.56 191 LYS A O 1
ATOM 1551 N N . MET A 1 192 ? -3.414 8.901 -15.515 1.00 73.69 192 MET A N 1
ATOM 1552 C CA . MET A 1 192 ? -3.395 10.363 -15.497 1.00 73.69 192 MET A CA 1
ATOM 1553 C C . MET A 1 192 ? -2.603 10.957 -16.659 1.00 73.69 192 MET A C 1
ATOM 1555 O O . MET A 1 192 ? -2.558 12.175 -16.778 1.00 73.69 192 MET A O 1
ATOM 1559 N N . TYR A 1 193 ? -1.954 10.126 -17.483 1.00 68.62 193 TYR A N 1
ATOM 1560 C CA . TYR A 1 193 ? -1.071 10.543 -18.578 1.00 68.62 193 TYR A CA 1
ATOM 1561 C C . TYR A 1 193 ? 0.079 11.479 -18.149 1.00 68.62 193 TYR A C 1
ATOM 1563 O O . TYR A 1 193 ? 0.701 12.144 -18.976 1.00 68.62 193 TYR A O 1
ATOM 1571 N N . ILE A 1 194 ? 0.428 11.507 -16.856 1.00 67.56 194 ILE A N 1
ATOM 1572 C CA . ILE A 1 194 ? 1.503 12.355 -16.321 1.00 67.56 194 ILE A CA 1
ATOM 1573 C C . ILE A 1 194 ? 2.798 11.532 -16.264 1.00 67.56 194 ILE A C 1
ATOM 1575 O O . ILE A 1 194 ? 3.261 11.093 -15.212 1.00 67.56 194 ILE A O 1
ATOM 1579 N N . SER A 1 195 ? 3.413 11.316 -17.430 1.00 65.06 195 SER A N 1
ATOM 1580 C CA . SER A 1 195 ? 4.607 10.464 -17.561 1.00 65.06 195 SER A CA 1
ATOM 1581 C C . SER A 1 195 ? 5.844 11.020 -16.844 1.00 65.06 195 SER A C 1
ATOM 1583 O O . SER A 1 195 ? 6.660 10.260 -16.325 1.00 65.06 195 SER A O 1
ATOM 1585 N N . GLY A 1 196 ? 5.976 12.348 -16.762 1.00 73.12 196 GLY A N 1
ATOM 1586 C CA . GLY A 1 196 ? 7.156 12.994 -16.175 1.00 73.12 196 GLY A CA 1
ATOM 1587 C C . GLY A 1 196 ? 7.350 12.722 -14.678 1.00 73.12 196 GLY A C 1
ATOM 1588 O O . GLY A 1 196 ? 8.468 12.838 -14.176 1.00 73.12 196 GLY A O 1
ATOM 1589 N N . ARG A 1 197 ? 6.291 12.340 -13.948 1.00 78.62 197 ARG A N 1
ATOM 1590 C CA . ARG A 1 197 ? 6.388 12.047 -12.509 1.00 78.62 197 ARG A CA 1
ATOM 1591 C C . ARG A 1 197 ? 6.924 10.653 -12.220 1.00 78.62 197 ARG A C 1
ATOM 1593 O O . ARG A 1 197 ? 7.765 10.537 -11.332 1.00 78.62 197 ARG A O 1
ATOM 1600 N N . LEU A 1 198 ? 6.502 9.638 -12.980 1.00 83.75 198 LEU A N 1
ATOM 1601 C CA . LEU A 1 198 ? 7.083 8.293 -12.888 1.00 83.75 198 LEU A CA 1
ATOM 1602 C C . LEU A 1 198 ? 8.578 8.339 -13.198 1.00 83.75 198 LEU A C 1
ATOM 1604 O O . LEU A 1 198 ? 9.383 7.852 -12.406 1.00 83.75 198 LEU A O 1
ATOM 1608 N N . ASP A 1 199 ? 8.946 9.022 -14.287 1.00 82.25 199 ASP A N 1
ATOM 1609 C CA . ASP A 1 199 ? 10.346 9.199 -14.675 1.00 82.25 199 ASP A CA 1
ATOM 1610 C C . ASP A 1 199 ? 11.152 9.884 -13.556 1.00 82.25 199 ASP A C 1
ATOM 1612 O O . ASP A 1 199 ? 12.244 9.430 -13.211 1.00 82.25 199 ASP A O 1
ATOM 1616 N N . ARG A 1 200 ? 10.630 10.968 -12.958 1.00 85.75 200 ARG A N 1
ATOM 1617 C CA . ARG A 1 200 ? 11.314 11.693 -11.872 1.00 85.75 200 ARG A CA 1
ATOM 1618 C C . ARG A 1 200 ? 11.473 10.830 -10.622 1.00 85.75 200 ARG A C 1
ATOM 1620 O O . ARG A 1 200 ? 12.561 10.815 -10.050 1.00 85.75 200 ARG A O 1
ATOM 1627 N N . TYR A 1 201 ? 10.415 10.123 -10.222 1.00 87.62 201 TYR A N 1
ATOM 1628 C CA . TYR A 1 201 ? 10.445 9.231 -9.067 1.00 87.62 201 TYR A CA 1
ATOM 1629 C C . TYR A 1 201 ? 11.500 8.139 -9.261 1.00 87.62 201 TYR A C 1
ATOM 1631 O O . TYR A 1 201 ? 12.459 8.077 -8.498 1.00 87.62 201 TYR A O 1
ATOM 1639 N N . PHE A 1 202 ? 11.401 7.343 -10.329 1.00 88.00 202 PHE A N 1
ATOM 1640 C CA . PHE A 1 202 ? 12.323 6.229 -10.543 1.00 88.00 202 PHE A CA 1
ATOM 1641 C C . PHE A 1 202 ? 13.759 6.681 -10.815 1.00 88.00 202 PHE A C 1
ATOM 1643 O O . PHE A 1 202 ? 14.690 6.051 -10.322 1.00 88.00 202 PHE A O 1
ATOM 1650 N N . SER A 1 203 ? 13.971 7.803 -11.510 1.00 85.50 203 SER A N 1
ATOM 1651 C CA . SER A 1 203 ? 15.327 8.335 -11.719 1.00 85.50 203 SER A CA 1
ATOM 1652 C C . SER A 1 203 ? 16.020 8.724 -10.411 1.00 85.50 203 SER A C 1
ATOM 1654 O O . SER A 1 203 ? 17.243 8.614 -10.323 1.00 85.50 203 SER A O 1
ATOM 1656 N N . HIS A 1 204 ? 15.260 9.196 -9.419 1.00 86.62 204 HIS A N 1
ATOM 1657 C CA . HIS A 1 204 ? 15.778 9.483 -8.085 1.00 86.62 204 HIS A CA 1
ATOM 1658 C C . HIS A 1 204 ? 16.004 8.185 -7.300 1.00 86.62 204 HIS A C 1
ATOM 1660 O O . HIS A 1 204 ? 17.110 7.944 -6.826 1.00 86.62 204 HIS A O 1
ATOM 1666 N N . THR A 1 205 ? 14.992 7.318 -7.254 1.00 85.50 205 THR A N 1
ATOM 1667 C CA . THR A 1 205 ? 14.993 6.061 -6.496 1.00 85.50 205 THR A CA 1
ATOM 1668 C C . THR A 1 205 ? 16.093 5.093 -6.940 1.00 85.50 205 THR A C 1
ATOM 1670 O O . THR A 1 205 ? 16.769 4.513 -6.103 1.00 85.50 205 THR A O 1
ATOM 1673 N N . ILE A 1 206 ? 16.354 4.944 -8.242 1.00 85.38 206 ILE A N 1
ATOM 1674 C CA . ILE A 1 206 ? 17.385 4.016 -8.748 1.00 85.38 206 ILE A CA 1
ATOM 1675 C C . ILE A 1 206 ? 18.790 4.360 -8.223 1.00 85.38 206 ILE A C 1
ATOM 1677 O O . ILE A 1 206 ? 19.621 3.469 -8.083 1.00 85.38 206 ILE A O 1
ATOM 1681 N N . ARG A 1 207 ? 19.070 5.633 -7.914 1.00 80.31 207 ARG A N 1
ATOM 1682 C CA . ARG A 1 207 ? 20.395 6.060 -7.433 1.00 80.31 207 ARG A CA 1
ATOM 1683 C C . ARG A 1 207 ? 20.656 5.716 -5.968 1.00 80.31 207 ARG A C 1
ATOM 1685 O O . ARG A 1 207 ? 21.812 5.685 -5.572 1.00 80.31 207 ARG A O 1
ATOM 1692 N N . SER A 1 208 ? 19.608 5.525 -5.174 1.00 77.88 208 SER A N 1
ATOM 1693 C CA . SER A 1 208 ? 19.689 5.437 -3.711 1.00 77.88 208 SER A CA 1
ATOM 1694 C C . SER A 1 208 ? 19.223 4.096 -3.147 1.00 77.88 208 SER A C 1
ATOM 1696 O O . SER A 1 208 ? 19.110 3.953 -1.934 1.00 77.88 208 SER A O 1
ATOM 1698 N N . VAL A 1 209 ? 18.903 3.123 -4.003 1.00 75.56 209 VAL A N 1
ATOM 1699 C CA . VAL A 1 209 ? 18.222 1.897 -3.585 1.00 75.56 209 VAL A CA 1
ATOM 1700 C C . VAL A 1 209 ? 19.143 0.681 -3.582 1.00 75.56 209 VAL A C 1
ATOM 1702 O O . VAL A 1 209 ? 19.752 0.346 -4.593 1.00 75.56 209 VAL A O 1
ATOM 1705 N N . ASP A 1 210 ? 19.100 -0.057 -2.471 1.00 83.56 210 ASP A N 1
ATOM 1706 C CA . ASP A 1 210 ? 19.835 -1.313 -2.244 1.00 83.56 210 ASP A CA 1
ATOM 1707 C C . ASP A 1 210 ? 19.019 -2.574 -2.571 1.00 83.56 210 ASP A C 1
ATOM 1709 O O . ASP A 1 210 ? 19.283 -3.661 -2.066 1.00 83.56 210 ASP A O 1
ATOM 1713 N N . SER A 1 211 ? 17.958 -2.442 -3.366 1.00 86.50 211 SER A N 1
ATOM 1714 C CA . SER A 1 211 ? 17.065 -3.542 -3.737 1.00 86.50 211 SER A CA 1
ATOM 1715 C C . SER A 1 211 ? 16.791 -3.541 -5.240 1.00 86.50 211 SER A C 1
ATOM 1717 O O . SER A 1 211 ? 16.542 -2.485 -5.818 1.00 86.50 211 SER A O 1
ATOM 1719 N N . PRO A 1 212 ? 16.746 -4.709 -5.899 1.00 88.81 212 PRO A N 1
ATOM 1720 C CA . PRO A 1 212 ? 16.398 -4.773 -7.314 1.00 88.81 212 PRO A CA 1
ATOM 1721 C C . PRO A 1 212 ? 14.919 -4.449 -7.586 1.00 88.81 212 PRO A C 1
ATOM 1723 O O . PRO A 1 212 ? 14.569 -4.162 -8.728 1.00 88.81 212 PRO A O 1
ATOM 1726 N N . ILE A 1 213 ? 14.037 -4.472 -6.574 1.00 90.75 213 ILE A N 1
ATOM 1727 C CA . ILE A 1 213 ? 12.585 -4.330 -6.777 1.00 90.75 213 ILE A CA 1
ATOM 1728 C C . ILE A 1 213 ? 12.232 -2.983 -7.436 1.00 90.75 213 ILE A C 1
ATOM 1730 O O . ILE A 1 213 ? 11.622 -3.008 -8.508 1.00 90.75 213 ILE A O 1
ATOM 1734 N N . PRO A 1 214 ? 12.644 -1.808 -6.916 1.00 89.44 214 PRO A N 1
ATOM 1735 C CA . PRO A 1 214 ? 12.303 -0.530 -7.548 1.00 89.44 214 PRO A CA 1
ATOM 1736 C C . PRO A 1 214 ? 12.875 -0.372 -8.961 1.00 89.44 214 PRO A C 1
ATOM 1738 O O . PRO A 1 214 ? 12.271 0.302 -9.791 1.00 89.44 214 PRO A O 1
ATOM 1741 N N . VAL A 1 215 ? 14.002 -1.026 -9.259 1.00 89.19 215 VAL A N 1
ATOM 1742 C CA . VAL A 1 215 ? 14.624 -1.039 -10.594 1.00 89.19 215 VAL A CA 1
ATOM 1743 C C . VAL A 1 215 ? 13.761 -1.826 -11.578 1.00 89.19 215 VAL A C 1
ATOM 1745 O O . VAL A 1 215 ? 13.460 -1.338 -12.666 1.00 89.19 215 VAL A O 1
ATOM 1748 N N . ILE A 1 216 ? 13.302 -3.017 -11.183 1.00 91.31 216 ILE A N 1
ATOM 1749 C CA . ILE A 1 216 ? 12.393 -3.837 -11.995 1.00 91.31 216 ILE A CA 1
ATOM 1750 C C . ILE A 1 216 ? 11.089 -3.074 -12.257 1.00 91.31 216 ILE A C 1
ATOM 1752 O O . ILE A 1 216 ? 10.626 -3.024 -13.395 1.00 91.31 216 ILE A O 1
ATOM 1756 N N . PHE A 1 217 ? 10.527 -2.420 -11.235 1.00 91.06 217 PHE A N 1
ATOM 1757 C CA . PHE A 1 217 ? 9.313 -1.613 -11.381 1.00 91.06 217 PHE A CA 1
ATOM 1758 C C . PHE A 1 217 ? 9.521 -0.357 -12.240 1.00 91.06 217 PHE A C 1
ATOM 1760 O O . PHE A 1 217 ? 8.613 0.030 -12.977 1.00 91.06 217 PHE A O 1
ATOM 1767 N N . ALA A 1 218 ? 10.714 0.241 -12.227 1.00 89.62 218 ALA A N 1
ATOM 1768 C CA . ALA A 1 218 ? 11.052 1.336 -13.131 1.00 89.62 218 ALA A CA 1
ATOM 1769 C C . ALA A 1 218 ? 11.018 0.882 -14.596 1.00 89.62 218 ALA A C 1
ATOM 1771 O O . ALA A 1 218 ? 10.374 1.527 -15.426 1.00 89.62 218 ALA A O 1
ATOM 1772 N N . VAL A 1 219 ? 11.649 -0.255 -14.907 1.00 89.19 219 VAL A N 1
ATOM 1773 C CA . VAL A 1 219 ? 11.613 -0.852 -16.253 1.00 89.19 219 VAL A CA 1
ATOM 1774 C C . VAL A 1 219 ? 10.181 -1.228 -16.635 1.00 89.19 219 VAL A C 1
ATOM 1776 O O . VAL A 1 219 ? 9.721 -0.863 -17.716 1.00 89.19 219 VAL A O 1
ATOM 1779 N N . TYR A 1 220 ? 9.443 -1.872 -15.727 1.00 89.56 220 TYR A N 1
ATOM 1780 C CA . TYR A 1 220 ? 8.035 -2.219 -15.922 1.00 89.56 220 TYR A CA 1
ATOM 1781 C C . TYR A 1 220 ? 7.178 -0.988 -16.251 1.00 89.56 220 TYR A C 1
ATOM 1783 O O . TYR A 1 220 ? 6.391 -1.032 -17.191 1.00 89.56 220 TYR A O 1
ATOM 1791 N N . SER A 1 221 ? 7.384 0.144 -15.569 1.00 88.31 221 SER A N 1
ATOM 1792 C CA . SER A 1 221 ? 6.644 1.383 -15.845 1.00 88.31 221 SER A CA 1
ATOM 1793 C C . SER A 1 221 ? 6.864 1.908 -17.273 1.00 88.31 221 SER A C 1
ATOM 1795 O O . SER A 1 221 ? 5.920 2.372 -17.917 1.00 88.31 221 SER A O 1
ATOM 1797 N N . ILE A 1 222 ? 8.087 1.774 -17.804 1.00 85.50 222 ILE A N 1
ATOM 1798 C CA . ILE A 1 222 ? 8.413 2.150 -19.185 1.00 85.50 222 ILE A CA 1
ATOM 1799 C C . ILE A 1 222 ? 7.728 1.197 -20.170 1.00 85.50 222 ILE A C 1
ATOM 1801 O O . ILE A 1 222 ? 7.146 1.663 -21.150 1.00 85.50 222 ILE A O 1
ATOM 1805 N N . LEU A 1 223 ? 7.748 -0.111 -19.898 1.00 85.44 223 LEU A N 1
ATOM 1806 C CA . LEU A 1 223 ? 7.093 -1.120 -20.738 1.00 85.44 223 LEU A CA 1
ATOM 1807 C C . LEU A 1 223 ? 5.569 -0.951 -20.760 1.00 85.44 223 LEU A C 1
ATOM 1809 O O . LEU A 1 223 ? 4.956 -0.999 -21.826 1.00 85.44 223 LEU A O 1
ATOM 1813 N N . CYS A 1 224 ? 4.946 -0.684 -19.611 1.00 83.88 224 CYS A N 1
ATOM 1814 C CA . CYS A 1 224 ? 3.518 -0.387 -19.549 1.00 83.88 224 CYS A CA 1
ATOM 1815 C C . CYS A 1 224 ? 3.174 0.862 -20.358 1.00 83.88 224 CYS A C 1
ATOM 1817 O O . CYS A 1 224 ? 2.188 0.854 -21.095 1.00 83.88 224 CYS A O 1
ATOM 1819 N N . ARG A 1 225 ? 4.007 1.908 -20.285 1.00 80.56 225 ARG A N 1
ATOM 1820 C CA . ARG A 1 225 ? 3.827 3.103 -21.112 1.00 80.56 225 ARG A CA 1
ATOM 1821 C C . ARG A 1 225 ? 3.924 2.783 -22.601 1.00 80.56 225 ARG A C 1
ATOM 1823 O O . ARG A 1 225 ? 3.055 3.223 -23.344 1.00 80.56 225 ARG A O 1
ATOM 1830 N N . GLN A 1 226 ? 4.926 2.009 -23.020 1.00 80.75 226 GLN A N 1
ATOM 1831 C CA . GLN A 1 226 ? 5.048 1.566 -24.411 1.00 80.75 226 GLN A CA 1
ATOM 1832 C C . GLN A 1 226 ? 3.773 0.847 -24.861 1.00 80.75 226 GLN A C 1
ATOM 1834 O O . GLN A 1 226 ? 3.169 1.229 -25.854 1.00 80.75 226 GLN A O 1
ATOM 1839 N N . SER A 1 227 ? 3.284 -0.102 -24.059 1.00 81.19 227 SER A N 1
ATOM 1840 C CA . SER A 1 227 ? 2.060 -0.843 -24.379 1.00 81.19 227 SER A CA 1
ATOM 1841 C C . SER A 1 227 ? 0.806 0.040 -24.460 1.00 81.19 227 SER A C 1
ATOM 1843 O O . SER A 1 227 ? -0.109 -0.255 -25.228 1.00 81.19 227 SER A O 1
ATOM 1845 N N . ALA A 1 228 ? 0.738 1.117 -23.668 1.00 76.31 228 ALA A N 1
ATOM 1846 C CA . ALA A 1 228 ? -0.373 2.063 -23.700 1.00 76.31 228 ALA A CA 1
ATOM 1847 C C . ALA A 1 228 ? -0.333 2.927 -24.969 1.00 76.31 228 ALA A C 1
ATOM 1849 O O . ALA A 1 228 ? -1.372 3.120 -25.595 1.00 76.31 228 ALA A O 1
ATOM 1850 N N . ILE A 1 229 ? 0.861 3.378 -25.370 1.00 73.62 229 ILE A N 1
ATOM 1851 C CA . ILE A 1 229 ? 1.077 4.115 -26.623 1.00 73.62 229 ILE A CA 1
ATOM 1852 C C . ILE A 1 229 ? 0.757 3.217 -27.821 1.00 73.62 229 ILE A C 1
ATOM 1854 O O . ILE A 1 229 ? 0.013 3.628 -28.704 1.00 73.62 229 ILE A O 1
ATOM 1858 N N . ASP A 1 230 ? 1.240 1.973 -27.828 1.00 73.62 230 ASP A N 1
ATOM 1859 C CA . ASP A 1 230 ? 1.002 1.038 -28.931 1.00 73.62 230 ASP A CA 1
ATOM 1860 C C . ASP A 1 230 ? -0.496 0.794 -29.147 1.00 73.62 230 ASP A C 1
ATOM 1862 O O . ASP A 1 230 ? -0.984 0.873 -30.271 1.00 73.62 230 ASP A O 1
ATOM 1866 N N . LYS A 1 231 ? -1.269 0.599 -28.071 1.00 71.94 231 LYS A N 1
ATOM 1867 C CA . LYS A 1 231 ? -2.738 0.480 -28.153 1.00 71.94 231 LYS A CA 1
ATOM 1868 C C . LYS A 1 231 ? -3.413 1.727 -28.742 1.00 71.94 231 LYS A C 1
ATOM 1870 O O . LYS A 1 231 ? -4.424 1.597 -29.432 1.00 71.94 231 LYS A O 1
ATOM 1875 N N . GLN A 1 232 ? -2.868 2.916 -28.491 1.00 67.06 232 GLN A N 1
ATOM 1876 C CA . GLN A 1 232 ? -3.364 4.171 -29.069 1.00 67.06 232 GLN A CA 1
ATOM 1877 C C . GLN A 1 232 ? -3.003 4.313 -30.555 1.00 67.06 232 GLN A C 1
ATOM 1879 O O . GLN A 1 232 ? -3.803 4.812 -31.343 1.00 67.06 232 GLN A O 1
ATOM 1884 N N . LEU A 1 233 ? -1.839 3.805 -30.969 1.00 63.31 233 LEU A N 1
ATOM 1885 C CA . LEU A 1 233 ? -1.447 3.753 -32.380 1.00 63.31 233 LEU A CA 1
ATOM 1886 C C . LEU A 1 233 ? -2.383 2.847 -33.192 1.00 63.31 233 LEU A C 1
ATOM 1888 O O . LEU A 1 233 ? -2.812 3.231 -34.277 1.00 63.31 233 LEU A O 1
ATOM 1892 N N . TYR A 1 234 ? -2.773 1.689 -32.647 1.00 60.78 234 TYR A N 1
ATOM 1893 C CA . TYR A 1 234 ? -3.750 0.799 -33.293 1.00 60.78 234 TYR A CA 1
ATOM 1894 C C . TYR A 1 234 ? -5.163 1.397 -33.391 1.00 60.78 234 TYR A C 1
ATOM 1896 O O . TYR A 1 234 ? -5.936 0.978 -34.249 1.00 60.78 234 TYR A O 1
ATOM 1904 N N . THR A 1 235 ? -5.507 2.364 -32.536 1.00 62.75 235 THR A N 1
ATOM 1905 C CA . THR A 1 235 ? -6.801 3.074 -32.557 1.00 62.75 235 THR A CA 1
ATOM 1906 C C . THR A 1 235 ? -6.761 4.378 -33.365 1.00 62.75 235 THR A C 1
ATOM 1908 O O . THR A 1 235 ? -7.795 5.016 -33.536 1.00 62.75 235 THR A O 1
ATOM 1911 N N . GLY A 1 236 ? -5.605 4.731 -33.944 1.00 54.84 236 GLY A N 1
ATOM 1912 C CA . GLY A 1 236 ? -5.462 5.810 -34.924 1.00 54.84 236 GLY A CA 1
ATOM 1913 C C . GLY A 1 236 ? -5.350 7.230 -34.355 1.00 54.84 236 GLY A C 1
ATOM 1914 O O . GLY A 1 236 ? -5.344 8.177 -35.136 1.00 54.84 236 GLY A O 1
ATOM 1915 N N . GLU A 1 237 ? -5.241 7.409 -33.033 1.00 54.44 237 GLU A N 1
ATOM 1916 C CA . GLU A 1 237 ? -5.345 8.738 -32.397 1.00 54.44 237 GLU A CA 1
ATOM 1917 C C . GLU A 1 237 ? -4.012 9.470 -32.139 1.00 54.44 237 GLU A C 1
ATOM 1919 O O . GLU A 1 237 ? -4.037 10.625 -31.717 1.00 54.44 237 GLU A O 1
ATOM 1924 N N . VAL A 1 238 ? -2.836 8.877 -32.392 1.00 50.53 238 VAL A N 1
ATOM 1925 C CA . VAL A 1 238 ? -1.549 9.551 -32.104 1.00 50.53 238 VAL A CA 1
ATOM 1926 C C . VAL A 1 238 ? -0.491 9.300 -33.180 1.00 50.53 238 VAL A C 1
ATOM 1928 O O . VAL A 1 238 ? -0.271 8.178 -33.618 1.00 50.53 238 VAL A O 1
ATOM 1931 N N . THR A 1 239 ? 0.228 10.351 -33.575 1.00 47.94 239 THR A N 1
ATOM 1932 C CA . THR A 1 239 ? 1.424 10.277 -34.423 1.00 47.94 239 THR A CA 1
ATOM 1933 C C . THR A 1 239 ? 2.684 10.047 -33.582 1.00 47.94 239 THR A C 1
ATOM 1935 O O . THR A 1 239 ? 3.072 10.910 -32.801 1.00 47.94 239 THR A O 1
ATOM 1938 N N . VAL A 1 240 ? 3.302 8.878 -33.783 1.00 50.69 240 VAL A N 1
ATOM 1939 C CA . VAL A 1 240 ? 4.729 8.519 -33.628 1.00 50.69 240 VAL A CA 1
ATOM 1940 C C . VAL A 1 240 ? 5.504 9.185 -32.476 1.00 50.69 240 VAL A C 1
ATOM 1942 O O . VAL A 1 240 ? 5.931 10.334 -32.566 1.00 50.69 240 VAL A O 1
ATOM 1945 N N . SER A 1 241 ? 5.861 8.395 -31.455 1.00 45.22 241 SER A N 1
ATOM 1946 C CA . SER A 1 241 ? 7.032 8.685 -30.617 1.00 45.22 241 SER A CA 1
ATOM 1947 C C . SER A 1 241 ? 7.981 7.488 -30.594 1.00 45.22 241 SER A C 1
ATOM 1949 O O . SER A 1 241 ? 7.568 6.348 -30.405 1.00 45.22 241 SER A O 1
ATOM 1951 N N . SER A 1 242 ? 9.254 7.783 -30.858 1.00 49.38 242 SER A N 1
ATOM 1952 C CA . SER A 1 242 ? 10.360 6.864 -31.136 1.00 49.38 242 SER A CA 1
ATOM 1953 C C . SER A 1 242 ? 10.491 5.722 -30.121 1.00 49.38 242 SER A C 1
ATOM 1955 O O . SER A 1 242 ? 10.913 5.934 -28.981 1.00 49.38 242 SER A O 1
ATOM 1957 N N . ALA A 1 243 ? 10.230 4.492 -30.574 1.00 52.12 243 ALA A N 1
ATOM 1958 C CA . ALA A 1 243 ? 10.528 3.264 -29.833 1.00 52.12 243 ALA A CA 1
ATOM 1959 C C . ALA A 1 243 ? 11.999 3.207 -29.356 1.00 52.12 243 ALA A C 1
ATOM 1961 O O . ALA A 1 243 ? 12.289 2.692 -28.273 1.00 52.12 243 ALA A O 1
ATOM 1962 N N . GLY A 1 244 ? 12.927 3.828 -30.100 1.00 57.19 244 GLY A N 1
ATOM 1963 C CA . GLY A 1 244 ? 14.346 3.911 -29.738 1.00 57.19 244 GLY A CA 1
ATOM 1964 C C . GLY A 1 244 ? 14.628 4.743 -28.478 1.00 57.19 244 GLY A C 1
ATOM 1965 O O . GLY A 1 244 ? 15.535 4.424 -27.711 1.00 57.19 244 GLY A O 1
ATOM 1966 N N . GLY A 1 245 ? 13.824 5.773 -28.188 1.00 71.75 245 GLY A N 1
ATOM 1967 C CA . GLY A 1 245 ? 14.016 6.614 -26.997 1.00 71.75 245 GLY A CA 1
ATOM 1968 C C . GLY A 1 245 ? 13.719 5.894 -25.675 1.00 71.75 245 GLY A C 1
ATOM 1969 O O . GLY A 1 245 ? 14.278 6.242 -24.632 1.00 71.75 245 GLY A O 1
ATOM 1970 N N . LEU A 1 246 ? 12.856 4.876 -25.706 1.00 78.12 246 LEU A N 1
ATOM 1971 C CA . LEU A 1 246 ? 12.442 4.121 -24.521 1.00 78.12 246 LEU A CA 1
ATOM 1972 C C . LEU A 1 246 ? 13.431 3.018 -24.173 1.00 78.12 246 LEU A C 1
ATOM 1974 O O . LEU A 1 246 ? 13.755 2.854 -22.998 1.00 78.12 246 LEU A O 1
ATOM 1978 N N . ILE A 1 247 ? 13.959 2.328 -25.185 1.00 80.75 247 ILE A N 1
ATOM 1979 C CA . ILE A 1 247 ? 14.997 1.310 -25.004 1.00 80.75 247 ILE A CA 1
ATOM 1980 C C . ILE A 1 247 ? 16.258 1.939 -24.385 1.00 80.75 247 ILE A C 1
ATOM 1982 O O . ILE A 1 247 ? 16.772 1.442 -23.385 1.00 80.75 247 ILE A O 1
ATOM 1986 N N . ASN A 1 248 ? 16.670 3.115 -24.877 1.00 83.06 248 ASN A N 1
ATOM 1987 C CA . ASN A 1 248 ? 17.810 3.864 -24.338 1.00 83.06 248 ASN A CA 1
ATOM 1988 C C . ASN A 1 248 ? 17.573 4.312 -22.890 1.00 83.06 248 ASN A C 1
ATOM 1990 O O . ASN A 1 248 ? 18.500 4.386 -22.083 1.00 83.06 248 ASN A O 1
ATOM 1994 N N . ARG A 1 249 ? 16.315 4.583 -22.528 1.00 85.31 249 ARG A N 1
ATOM 1995 C CA . ARG A 1 249 ? 15.946 4.924 -21.153 1.00 85.31 249 ARG A CA 1
ATOM 1996 C C . ARG A 1 249 ? 15.993 3.710 -20.228 1.00 85.31 249 ARG A C 1
ATOM 1998 O O . ARG A 1 249 ? 16.521 3.837 -19.126 1.00 85.31 249 ARG A O 1
ATOM 2005 N N . ILE A 1 250 ? 15.489 2.556 -20.673 1.00 87.06 250 ILE A N 1
ATOM 2006 C CA . ILE A 1 250 ? 15.605 1.284 -19.941 1.00 87.06 250 ILE A CA 1
ATOM 2007 C C . ILE A 1 250 ? 17.081 0.976 -19.688 1.00 87.06 250 ILE A C 1
ATOM 2009 O O . ILE A 1 250 ? 17.460 0.740 -18.542 1.00 87.06 250 ILE A O 1
ATOM 2013 N N . ARG A 1 251 ? 17.922 1.082 -20.723 1.00 87.12 251 ARG A N 1
ATOM 2014 C CA . ARG A 1 251 ? 19.375 0.923 -20.611 1.00 87.12 251 ARG A CA 1
ATOM 2015 C C . ARG A 1 251 ? 19.964 1.860 -19.560 1.00 87.12 251 ARG A C 1
ATOM 2017 O O . ARG A 1 251 ? 20.604 1.397 -18.625 1.00 87.12 251 ARG A O 1
ATOM 2024 N N . SER A 1 252 ? 19.668 3.160 -19.641 1.00 88.56 252 SER A N 1
ATOM 2025 C CA . SER A 1 252 ? 20.178 4.144 -18.676 1.00 88.56 252 SER A CA 1
ATOM 2026 C C . SER A 1 252 ? 19.765 3.839 -17.229 1.00 88.56 252 SER A C 1
ATOM 2028 O O . SER A 1 252 ? 20.532 4.086 -16.299 1.00 88.56 252 SER A O 1
ATOM 2030 N N . TYR A 1 253 ? 18.561 3.305 -17.009 1.00 89.25 253 TYR A N 1
ATOM 2031 C CA . TYR A 1 253 ? 18.115 2.867 -15.684 1.00 89.25 253 TYR A CA 1
ATOM 2032 C C . TYR A 1 253 ? 18.879 1.641 -15.194 1.00 89.25 253 TYR A C 1
ATOM 2034 O O . TYR A 1 253 ? 19.316 1.627 -14.045 1.00 89.25 253 TYR A O 1
ATOM 2042 N N . LEU A 1 254 ? 19.077 0.650 -16.060 1.00 89.25 254 LEU A N 1
ATOM 2043 C CA . LEU A 1 254 ? 19.794 -0.575 -15.727 1.00 89.25 254 LEU A CA 1
ATOM 2044 C C . LEU A 1 254 ? 21.286 -0.319 -15.480 1.00 89.25 254 LEU A C 1
ATOM 2046 O O . LEU A 1 254 ? 21.806 -0.802 -14.484 1.00 89.25 254 LEU A O 1
ATOM 2050 N N . GLU A 1 255 ? 21.955 0.500 -16.295 1.00 89.81 255 GLU A N 1
ATOM 2051 C CA . GLU A 1 255 ? 23.366 0.874 -16.095 1.00 89.81 255 GLU A CA 1
ATOM 2052 C C . GLU A 1 255 ? 23.585 1.566 -14.745 1.00 89.81 255 GLU A C 1
ATOM 2054 O O . GLU A 1 255 ? 24.497 1.217 -13.998 1.00 89.81 255 GLU A O 1
ATOM 2059 N N . ARG A 1 256 ? 22.708 2.515 -14.389 1.00 88.69 256 ARG A N 1
ATOM 2060 C CA . ARG A 1 256 ? 22.762 3.187 -13.080 1.00 88.69 256 ARG A CA 1
ATOM 2061 C C . ARG A 1 256 ? 22.525 2.211 -11.934 1.00 88.69 256 ARG A C 1
ATOM 2063 O O . ARG A 1 256 ? 23.190 2.309 -10.910 1.00 88.69 256 ARG A O 1
ATOM 2070 N N . ALA A 1 257 ? 21.579 1.293 -12.107 1.00 87.44 257 ALA A N 1
ATOM 2071 C CA . ALA A 1 257 ? 21.221 0.315 -11.094 1.00 87.44 257 ALA A CA 1
ATOM 2072 C C . ALA A 1 257 ? 22.328 -0.727 -10.865 1.00 87.44 257 ALA A C 1
ATOM 2074 O O . ALA A 1 257 ? 22.628 -1.056 -9.722 1.00 87.44 257 ALA A O 1
ATOM 2075 N N . LEU A 1 258 ? 22.970 -1.210 -11.934 1.00 87.75 258 LEU A N 1
ATOM 2076 C CA . LEU A 1 258 ? 24.085 -2.164 -11.878 1.00 87.75 258 LEU A CA 1
ATOM 2077 C C . LEU A 1 258 ? 25.343 -1.582 -11.218 1.00 87.75 258 LEU A C 1
ATOM 2079 O O . LEU A 1 258 ? 26.190 -2.342 -10.757 1.00 87.75 258 LEU A O 1
ATOM 2083 N N . GLY A 1 259 ? 25.444 -0.253 -11.114 1.00 85.06 259 GLY A N 1
ATOM 2084 C CA . GLY A 1 259 ? 26.466 0.409 -10.303 1.00 85.06 259 GLY A CA 1
ATOM 2085 C C . GLY A 1 259 ? 26.347 0.132 -8.797 1.00 85.06 259 GLY A C 1
ATOM 2086 O O . GLY A 1 259 ? 27.320 0.334 -8.075 1.00 85.06 259 GLY A O 1
ATOM 2087 N N . ASN A 1 260 ? 25.193 -0.343 -8.308 1.00 86.25 260 ASN A N 1
ATOM 2088 C CA . ASN A 1 260 ? 25.009 -0.751 -6.914 1.00 86.25 260 ASN A CA 1
ATOM 2089 C C . ASN A 1 260 ? 25.263 -2.263 -6.750 1.00 86.25 260 ASN A C 1
ATOM 2091 O O . ASN A 1 260 ? 24.646 -3.092 -7.426 1.00 86.25 260 ASN A O 1
ATOM 2095 N N . THR A 1 261 ? 26.124 -2.628 -5.796 1.00 83.44 261 THR A N 1
ATOM 2096 C CA . THR A 1 261 ? 26.488 -4.014 -5.460 1.00 83.44 261 THR A CA 1
ATOM 2097 C C . THR A 1 261 ? 25.270 -4.905 -5.204 1.00 83.44 261 THR A C 1
ATOM 2099 O O . THR A 1 261 ? 25.207 -6.018 -5.727 1.00 83.44 261 THR A O 1
ATOM 2102 N N . SER A 1 262 ? 24.273 -4.418 -4.459 1.00 82.81 262 SER A N 1
ATOM 2103 C CA . SER A 1 262 ? 23.090 -5.205 -4.076 1.00 82.81 262 SER A CA 1
ATOM 2104 C C . SER A 1 262 ? 22.194 -5.541 -5.270 1.00 82.81 262 SER A C 1
ATOM 2106 O O . SER A 1 262 ? 21.567 -6.599 -5.323 1.00 82.81 262 SER A O 1
ATOM 2108 N N . VAL A 1 263 ? 22.137 -4.650 -6.261 1.00 85.25 263 VAL A N 1
ATOM 2109 C CA . VAL A 1 263 ? 21.326 -4.842 -7.469 1.00 85.25 263 VAL A CA 1
ATOM 2110 C C . VAL A 1 263 ? 22.079 -5.669 -8.511 1.00 85.25 263 VAL A C 1
ATOM 2112 O O . VAL A 1 263 ? 21.473 -6.508 -9.178 1.00 85.25 263 VAL A O 1
ATOM 2115 N N . CYS A 1 264 ? 23.399 -5.489 -8.612 1.00 85.69 264 CYS A N 1
ATOM 2116 C CA . CYS A 1 264 ? 24.272 -6.241 -9.513 1.00 85.69 264 CYS A CA 1
ATOM 2117 C C . CYS A 1 264 ? 24.236 -7.757 -9.252 1.00 85.69 264 CYS A C 1
ATOM 2119 O O . CYS A 1 264 ? 24.367 -8.557 -10.175 1.00 85.69 264 CYS A O 1
ATOM 2121 N N . GLN A 1 265 ? 23.977 -8.181 -8.015 1.00 87.31 265 GLN A N 1
ATOM 2122 C CA . GLN A 1 265 ? 23.831 -9.600 -7.682 1.00 87.31 265 GLN A CA 1
ATOM 2123 C C . GLN A 1 265 ? 22.515 -10.221 -8.181 1.00 87.31 265 GLN A C 1
ATOM 2125 O O . GLN A 1 265 ? 22.366 -11.440 -8.137 1.00 87.31 265 GLN A O 1
ATOM 2130 N N . CYS A 1 266 ? 21.553 -9.426 -8.665 1.00 89.25 266 CYS A N 1
ATOM 2131 C CA . CYS A 1 266 ? 20.258 -9.923 -9.121 1.00 89.25 266 CYS A CA 1
ATOM 2132 C C . CYS A 1 266 ? 20.318 -10.424 -10.581 1.00 89.25 266 CYS A C 1
ATOM 2134 O O . CYS A 1 266 ? 20.422 -9.609 -11.505 1.00 89.25 266 CYS A O 1
ATOM 2136 N N . PRO A 1 267 ? 20.141 -11.736 -10.853 1.00 90.31 267 PRO A N 1
ATOM 2137 C CA . PRO A 1 267 ? 20.219 -12.267 -12.217 1.00 90.31 267 PRO A CA 1
ATOM 2138 C C . PRO A 1 267 ? 19.122 -11.736 -13.147 1.00 90.31 267 PRO A C 1
ATOM 2140 O O . PRO A 1 267 ? 19.317 -11.651 -14.357 1.00 90.31 267 PRO A O 1
ATOM 2143 N N . LEU A 1 268 ? 17.956 -11.374 -12.601 1.00 89.81 268 LEU A N 1
ATOM 2144 C CA . LEU A 1 268 ? 16.851 -10.832 -13.392 1.00 89.81 268 LEU A CA 1
ATOM 2145 C C . LEU A 1 268 ? 17.203 -9.464 -13.993 1.00 89.81 268 LEU A C 1
ATOM 2147 O O . LEU A 1 268 ? 16.873 -9.212 -15.148 1.00 89.81 268 LEU A O 1
ATOM 2151 N N . VAL A 1 269 ? 17.914 -8.613 -13.246 1.00 87.75 269 VAL A N 1
ATOM 2152 C CA . VAL A 1 269 ? 18.361 -7.297 -13.732 1.00 87.75 269 VAL A CA 1
ATOM 2153 C C . VAL A 1 269 ? 19.352 -7.467 -14.885 1.00 87.75 269 VAL A C 1
ATOM 2155 O O . VAL A 1 269 ? 19.205 -6.812 -15.915 1.00 87.75 269 VAL A O 1
ATOM 2158 N N . TRP A 1 270 ? 20.284 -8.418 -14.774 1.00 89.75 270 TRP A N 1
ATOM 2159 C CA . TRP A 1 270 ? 21.193 -8.775 -15.869 1.00 89.75 270 TRP A CA 1
ATOM 2160 C C . TRP A 1 270 ? 20.467 -9.304 -17.104 1.00 89.75 270 TRP A C 1
ATOM 2162 O O . TRP A 1 270 ? 20.785 -8.903 -18.220 1.00 89.75 270 TRP A O 1
ATOM 2172 N N . ARG A 1 271 ? 19.461 -10.169 -16.927 1.00 89.62 271 ARG A N 1
ATOM 2173 C CA . ARG A 1 271 ? 18.642 -10.662 -18.048 1.00 89.62 271 ARG A CA 1
ATOM 2174 C C . ARG A 1 271 ? 17.906 -9.525 -18.755 1.00 89.62 271 ARG A C 1
ATOM 2176 O O . ARG A 1 271 ? 17.879 -9.506 -19.981 1.00 89.62 271 ARG A O 1
ATOM 2183 N N . LEU A 1 272 ? 17.350 -8.574 -18.000 1.00 86.88 272 LEU A N 1
ATOM 2184 C CA . LEU A 1 272 ? 16.711 -7.381 -18.564 1.00 86.88 272 LEU A CA 1
ATOM 2185 C C . LEU A 1 272 ? 17.714 -6.508 -19.330 1.00 86.88 272 LEU A C 1
ATOM 2187 O O . LEU A 1 272 ? 17.394 -6.031 -20.416 1.00 86.88 272 LEU A O 1
ATOM 2191 N N . TYR A 1 273 ? 18.929 -6.344 -18.800 1.00 88.44 273 TYR A N 1
ATOM 2192 C CA . TYR A 1 273 ? 19.995 -5.579 -19.451 1.00 88.44 273 TYR A CA 1
ATOM 2193 C C . TYR A 1 273 ? 20.425 -6.217 -20.772 1.00 88.44 273 TYR A C 1
ATOM 2195 O O . TYR A 1 273 ? 20.369 -5.566 -21.814 1.00 88.44 273 TYR A O 1
ATOM 2203 N N . LEU A 1 274 ? 20.737 -7.515 -20.766 1.00 88.31 274 LEU A N 1
ATOM 2204 C CA . LEU A 1 274 ? 21.096 -8.251 -21.980 1.00 88.31 274 LEU A CA 1
ATOM 2205 C C . LEU A 1 274 ? 19.973 -8.221 -23.022 1.00 88.31 274 LEU A C 1
ATOM 2207 O O . LEU A 1 274 ? 20.244 -8.036 -24.205 1.00 88.31 274 LEU A O 1
ATOM 2211 N N . HIS A 1 275 ? 18.713 -8.340 -22.597 1.00 85.00 275 HIS A N 1
ATOM 2212 C CA . HIS A 1 275 ? 17.576 -8.211 -23.506 1.00 85.00 275 HIS A CA 1
ATOM 2213 C C . HIS A 1 275 ? 17.516 -6.818 -24.152 1.00 85.00 275 HIS A C 1
ATOM 2215 O O . HIS A 1 275 ? 17.238 -6.709 -25.346 1.00 85.00 275 HIS A O 1
ATOM 2221 N N . SER A 1 276 ? 17.789 -5.752 -23.390 1.00 80.62 276 SER A N 1
ATOM 2222 C CA . SER A 1 276 ? 17.827 -4.393 -23.944 1.00 80.62 276 SER A CA 1
ATOM 2223 C C . SER A 1 276 ? 18.964 -4.191 -24.950 1.00 80.62 276 SER A C 1
ATOM 2225 O O . SER A 1 276 ? 18.735 -3.545 -25.968 1.00 80.62 276 SER A O 1
ATOM 2227 N N . GLU A 1 277 ? 20.134 -4.806 -24.736 1.00 79.44 277 GLU A N 1
ATOM 2228 C CA . GLU A 1 277 ? 21.239 -4.772 -25.704 1.00 79.44 277 GLU A CA 1
ATOM 2229 C C . GLU A 1 277 ? 20.879 -5.515 -26.994 1.00 79.44 277 GLU A C 1
ATOM 2231 O O . GLU A 1 277 ? 21.007 -4.964 -28.084 1.00 79.44 277 GLU A O 1
ATOM 2236 N N . VAL A 1 278 ? 20.377 -6.751 -26.889 1.00 75.56 278 VAL A N 1
ATOM 2237 C CA . VAL A 1 278 ? 20.029 -7.577 -28.059 1.00 75.56 278 VAL A CA 1
ATOM 2238 C C . VAL A 1 278 ? 18.956 -6.903 -28.918 1.00 75.56 278 VAL A C 1
ATOM 2240 O O . VAL A 1 278 ? 19.053 -6.920 -30.142 1.00 75.56 278 VAL A O 1
ATOM 2243 N N . PHE A 1 279 ? 17.963 -6.262 -28.299 1.00 66.81 279 PHE A N 1
ATOM 2244 C CA . PHE A 1 279 ? 16.921 -5.542 -29.033 1.00 66.81 279 PHE A CA 1
ATOM 2245 C C . PHE A 1 279 ? 17.474 -4.340 -29.818 1.00 66.81 279 PHE A C 1
ATOM 2247 O O . PHE A 1 279 ? 17.018 -4.075 -30.927 1.00 66.81 279 PHE A O 1
ATOM 2254 N N . ILE A 1 280 ? 18.481 -3.639 -29.282 1.00 59.78 280 ILE A N 1
ATOM 2255 C CA . ILE A 1 280 ? 19.175 -2.554 -29.995 1.00 59.78 280 ILE A CA 1
ATOM 2256 C C . ILE A 1 280 ? 19.948 -3.111 -31.196 1.00 59.78 280 ILE A C 1
ATOM 2258 O O . ILE A 1 280 ? 19.853 -2.547 -32.281 1.00 59.78 280 ILE A O 1
ATOM 2262 N N . PHE A 1 281 ? 20.663 -4.228 -31.025 1.00 55.72 281 PHE A N 1
ATOM 2263 C CA . PHE A 1 281 ? 21.453 -4.849 -32.098 1.00 55.72 281 PHE A CA 1
ATOM 2264 C C . PHE A 1 281 ? 20.615 -5.386 -33.267 1.00 55.72 281 PHE A C 1
ATOM 2266 O O . PHE A 1 281 ? 21.132 -5.487 -34.371 1.00 55.72 281 PHE A O 1
ATOM 2273 N N . ILE A 1 282 ? 19.346 -5.742 -33.047 1.00 55.91 282 ILE A N 1
ATOM 2274 C CA . ILE A 1 282 ? 18.450 -6.246 -34.107 1.00 55.91 282 ILE A CA 1
ATOM 2275 C C . ILE A 1 282 ? 17.809 -5.101 -34.914 1.00 55.91 282 ILE A C 1
ATOM 2277 O O . ILE A 1 282 ? 17.401 -5.304 -36.056 1.00 55.91 282 ILE A O 1
ATOM 2281 N N . HIS A 1 283 ? 17.703 -3.903 -34.333 1.00 48.66 283 HIS A N 1
ATOM 2282 C CA . HIS A 1 283 ? 17.034 -2.745 -34.939 1.00 48.66 283 HIS A CA 1
ATOM 2283 C C . HIS A 1 283 ? 17.993 -1.666 -35.478 1.00 48.66 283 HIS A C 1
ATOM 2285 O O . HIS A 1 283 ? 17.522 -0.613 -35.917 1.00 48.66 283 HIS A O 1
ATOM 2291 N N . HIS A 1 284 ? 19.302 -1.926 -35.455 1.00 44.06 284 HIS A N 1
ATOM 2292 C CA . HIS A 1 284 ? 20.353 -1.119 -36.080 1.00 44.06 284 HIS A CA 1
ATOM 2293 C C . HIS A 1 284 ? 20.900 -1.812 -37.328 1.00 44.06 284 HIS A C 1
ATOM 2295 O O . HIS A 1 284 ? 21.235 -1.073 -38.281 1.00 44.06 284 HIS A O 1
#

Foldseek 3Di:
DVVVVVVVLPPPDDDDDPPVPLQQLVQVLLCVLVVHDRDPDRDPDDPVSLVVSLVSLVVVLVVLLVCLLPLVSLVVDDPVSLVVNLVSLLSSLSSCCSVVVNDLVSSVVSLVVLLVSLVVSLPPPPHDPVSNVSSLVSNLSSLVSNLSSVVVSVVVDPDDLVVSLVSLVVSCVSCVQDLVSLVVNLVSCVVVVVLVVLVVVLVVDLQPDLALRSLVSSLVSLVVNVVVVVVVVVVPNDDDDDPVVSLVVNLVSLVSNCVHPSNVPDVVSVVSNVVSVVVVVVVD

Organism: Mytilus galloprovincialis (NCBI:txid29158)

Secondary structure (DSSP, 8-state):
-HHHHHHHHH---S-------HHHHHHHHHHHHTTPPP--S-----HHHHHHHHHHHHHHHHHHHHHHH-HHHHHH--HHHHHHHHHHHHHHHHHHHHHTTT-HHHHHHHHHHHHHHHHHHHT-TTS-HHHHHHHHHHHHHHHHHHHHHHHHHHHHS---HHHHHHHHHHHHHH-TT-HHHHHHHHHHHHHTT-HHHHHHHHHHHHHH-SSHHHHHHHHHHHHHHHHHHHHHHHTT------HHHHHHHHHHHHHHHHTSHHHHT-HHHHHHHHHHHHHHHH--

pLDDT: mean 77.89, std 15.62, range [26.03, 94.31]

Radius of gyration: 22.77 Å; chains: 1; bounding box: 60×28×63 Å

Sequence (284 aa):
MLTELYLGITSGKKEATITCDLGKAQNVLVCFIDDKKYEKSDVDISAISVLRWRKKLESLCDSSMESMTIINKVQDLSKSELKYISDTFKLLSLFEYSFGKHELELASVVLEDAVNHLQEFIKDEKIEENIKEKMNNVMEDLFNFSIRLSKHHMAVNITPLSTLRQIVQHAMKIFPKNPYFLQVFIDIELKMYISGRLDRYFSHTIRSVDSPIPVIFAVYSILCRQSAIDKQLYTGEVTVSSAGGLINRIRSYLERALGNTSVCQCPLVWRLYLHSEVFIFIHH

InterPro domains:
  IPR013633 siRNA-mediated silencing protein NRDE-2 [PTHR13471] (22-278)